Protein AF-A0A382N762-F1 (afdb_monomer)

Solvent-accessible surface area (backbone atoms only — not comparable to full-atom values): 10833 Å² total; per-residue (Å²): 136,62,71,65,61,54,52,54,53,51,51,55,50,52,53,52,48,53,55,47,54,54,49,52,52,51,52,50,51,52,51,51,55,47,52,54,52,52,53,48,24,61,66,22,45,77,46,38,62,52,52,59,56,46,34,74,81,47,52,48,26,39,28,68,44,55,30,60,45,76,78,50,32,55,51,28,54,40,51,49,50,46,56,36,74,76,42,97,79,58,71,45,53,44,24,14,64,54,98,44,70,65,46,70,66,57,54,55,46,50,49,75,81,34,59,62,39,70,66,46,51,30,36,49,59,32,33,64,76,43,87,75,35,70,82,43,47,46,78,74,58,68,48,104,56,45,76,68,54,44,66,76,43,57,83,79,45,72,86,78,75,66,79,50,71,68,58,47,48,54,49,48,56,51,36,44,75,73,72,46,50,97,87,57,89,79,84,88,130

Structure (mmCIF, N/CA/C/O backbone):
data_AF-A0A382N762-F1
#
_entry.id   AF-A0A382N762-F1
#
loop_
_atom_site.group_PDB
_atom_site.id
_atom_site.type_symbol
_atom_site.label_atom_id
_atom_site.label_alt_id
_atom_site.label_comp_id
_atom_site.label_asym_id
_atom_site.label_entity_id
_atom_site.label_seq_id
_atom_site.pdbx_PDB_ins_code
_atom_site.Cartn_x
_atom_site.Cartn_y
_atom_site.Cartn_z
_atom_site.occupancy
_atom_site.B_iso_or_equiv
_atom_site.auth_seq_id
_atom_site.auth_comp_id
_atom_site.auth_asym_id
_atom_site.auth_atom_id
_atom_site.pdbx_PDB_model_num
ATOM 1 N N . MET A 1 1 ? -51.938 -2.204 -40.401 1.00 53.34 1 MET A N 1
ATOM 2 C CA . MET A 1 1 ? -51.441 -1.926 -39.034 1.00 53.34 1 MET A CA 1
ATOM 3 C C . MET A 1 1 ? -50.011 -2.423 -38.942 1.00 53.34 1 MET A C 1
ATOM 5 O O . MET A 1 1 ? -49.771 -3.615 -39.082 1.00 53.34 1 MET A O 1
ATOM 9 N N . ASP A 1 2 ? -49.081 -1.480 -38.828 1.00 59.41 2 ASP A N 1
ATOM 10 C CA . ASP A 1 2 ? -47.679 -1.616 -39.227 1.00 59.41 2 ASP A CA 1
ATOM 11 C C . ASP A 1 2 ? -46.810 -2.468 -38.299 1.00 59.41 2 ASP A C 1
ATOM 13 O O . ASP A 1 2 ? -46.586 -2.135 -37.131 1.00 59.41 2 ASP A O 1
ATOM 17 N N . ALA A 1 3 ? -46.204 -3.513 -38.869 1.00 66.62 3 ALA A N 1
ATOM 18 C CA . ALA A 1 3 ? -45.195 -4.356 -38.224 1.00 66.62 3 ALA A CA 1
ATOM 19 C C . ALA A 1 3 ? -43.999 -3.550 -37.667 1.00 66.62 3 ALA A C 1
ATOM 21 O O . ALA A 1 3 ? -43.388 -3.939 -36.668 1.00 66.62 3 ALA A O 1
ATOM 22 N N . ASN A 1 4 ? -43.703 -2.385 -38.255 1.00 65.94 4 ASN A N 1
ATOM 23 C CA . ASN A 1 4 ? -42.658 -1.476 -37.782 1.00 65.94 4 ASN A CA 1
ATOM 24 C C . ASN A 1 4 ? -42.989 -0.824 -36.430 1.00 65.94 4 ASN A C 1
ATOM 26 O O . ASN A 1 4 ? -42.105 -0.701 -35.581 1.00 65.94 4 ASN A O 1
ATOM 30 N N . LEU A 1 5 ? -44.254 -0.476 -36.174 1.00 67.94 5 LEU A N 1
ATOM 31 C CA . LEU A 1 5 ? -44.663 0.141 -34.907 1.00 67.94 5 LEU A CA 1
ATOM 32 C C . LEU A 1 5 ? -44.569 -0.860 -33.740 1.00 67.94 5 LEU A C 1
ATOM 34 O O . LEU A 1 5 ? -44.174 -0.508 -32.625 1.00 67.94 5 LEU A O 1
ATOM 38 N N . PHE A 1 6 ? -44.882 -2.131 -34.011 1.00 70.62 6 PHE A N 1
ATOM 39 C CA . PHE A 1 6 ? -44.759 -3.216 -33.038 1.00 70.62 6 PHE A CA 1
ATOM 40 C C . PHE A 1 6 ? -43.290 -3.506 -32.692 1.00 70.62 6 PHE A C 1
ATOM 42 O O . PHE A 1 6 ? -42.943 -3.616 -31.515 1.00 70.62 6 PHE A O 1
ATOM 49 N N . LYS A 1 7 ? -42.403 -3.532 -33.696 1.00 64.69 7 LYS A N 1
ATOM 50 C CA . LYS A 1 7 ? -40.960 -3.763 -33.511 1.00 64.69 7 LYS A CA 1
ATOM 51 C C . LYS A 1 7 ? -40.296 -2.662 -32.670 1.00 64.69 7 LYS A C 1
ATOM 53 O O . LYS A 1 7 ? -39.517 -2.967 -31.770 1.00 64.69 7 LYS A O 1
ATOM 58 N N . ILE A 1 8 ? -40.671 -1.396 -32.879 1.00 67.44 8 ILE A N 1
ATOM 59 C CA . ILE A 1 8 ? -40.175 -0.248 -32.092 1.00 67.44 8 ILE A CA 1
ATOM 60 C C . ILE A 1 8 ? -40.654 -0.313 -30.628 1.00 67.44 8 ILE A C 1
ATOM 62 O O . ILE A 1 8 ? -39.887 -0.046 -29.695 1.00 67.44 8 ILE A O 1
ATOM 66 N N . ARG A 1 9 ? -41.904 -0.728 -30.383 1.00 66.12 9 ARG A N 1
ATOM 67 C CA . ARG A 1 9 ? -42.414 -0.931 -29.014 1.00 66.12 9 ARG A CA 1
ATOM 68 C C . ARG A 1 9 ? -41.725 -2.093 -28.300 1.00 66.12 9 ARG A C 1
ATOM 70 O O . ARG A 1 9 ? -41.431 -1.974 -27.112 1.00 66.12 9 ARG A O 1
ATOM 77 N N . LEU A 1 10 ? -41.421 -3.179 -29.008 1.00 68.19 10 LEU A N 1
ATOM 78 C CA . LEU A 1 10 ? -40.708 -4.320 -28.434 1.00 68.19 10 LEU A CA 1
ATOM 79 C C . LEU A 1 10 ? -39.279 -3.933 -28.024 1.00 68.19 10 LEU A C 1
ATOM 81 O O . LEU A 1 10 ? -38.876 -4.183 -26.889 1.00 68.19 10 LEU A O 1
ATOM 85 N N . LEU A 1 11 ? -38.564 -3.233 -28.912 1.00 65.25 11 LEU A N 1
ATOM 86 C CA . LEU A 1 11 ? -37.203 -2.753 -28.667 1.00 65.25 11 LEU A CA 1
ATOM 87 C C . LEU A 1 11 ? -37.146 -1.768 -27.494 1.00 65.25 11 LEU A C 1
ATOM 89 O O . LEU A 1 11 ? -36.301 -1.910 -26.615 1.00 65.25 11 LEU A O 1
ATOM 93 N N . SER A 1 12 ? -38.077 -0.814 -27.409 1.00 66.81 12 SER A N 1
ATOM 94 C CA . SER A 1 12 ? -38.096 0.143 -26.291 1.00 66.81 12 SER A CA 1
ATOM 95 C C . SER A 1 12 ? -38.414 -0.515 -24.941 1.00 66.81 12 SER A C 1
ATOM 97 O O . SER A 1 12 ? -37.871 -0.102 -23.913 1.00 66.81 12 SER A O 1
ATOM 99 N N . LYS A 1 13 ? -39.235 -1.575 -24.923 1.00 64.94 13 LYS A N 1
ATOM 100 C CA . LYS A 1 13 ? -39.516 -2.365 -23.715 1.00 64.94 13 LYS A CA 1
ATOM 101 C C . LYS A 1 13 ? -38.308 -3.215 -23.304 1.00 64.94 13 LYS A C 1
ATOM 103 O O . LYS A 1 13 ? -37.961 -3.223 -22.127 1.00 64.94 13 LYS A O 1
ATOM 108 N N . GLN A 1 14 ? -37.623 -3.848 -24.258 1.00 58.38 14 GLN A N 1
ATOM 109 C CA . GLN A 1 14 ? -36.386 -4.604 -24.014 1.00 58.38 14 GLN A CA 1
ATOM 110 C C . GLN A 1 14 ? -35.262 -3.714 -23.475 1.00 58.38 14 GLN A C 1
ATOM 112 O O . GLN A 1 14 ? -34.636 -4.063 -22.479 1.00 58.38 14 GLN A O 1
ATOM 117 N N . VAL A 1 15 ? -35.055 -2.534 -24.070 1.00 61.28 15 VAL A N 1
ATOM 118 C CA . VAL A 1 15 ? -34.057 -1.557 -23.607 1.00 61.28 15 VAL A CA 1
ATOM 119 C C . VAL A 1 15 ? -34.371 -1.081 -22.187 1.00 61.28 15 VAL A C 1
ATOM 121 O O . VAL A 1 15 ? -33.463 -0.986 -21.367 1.00 61.28 15 VAL A O 1
ATOM 124 N N . ARG A 1 16 ? -35.647 -0.847 -21.855 1.00 59.81 16 ARG A N 1
ATOM 125 C CA . ARG A 1 16 ? -36.066 -0.415 -20.510 1.00 59.81 16 ARG A CA 1
ATOM 126 C C . ARG A 1 16 ? -35.905 -1.510 -19.447 1.00 59.81 16 ARG A C 1
ATOM 128 O O . ARG A 1 16 ? -35.556 -1.209 -18.311 1.00 59.81 16 ARG A O 1
ATOM 135 N N . VAL A 1 17 ? -36.139 -2.773 -19.805 1.00 60.88 17 VAL A N 1
ATOM 136 C CA . VAL A 1 17 ? -35.887 -3.919 -18.914 1.00 60.88 17 VAL A CA 1
ATOM 137 C C . VAL A 1 17 ? -34.386 -4.109 -18.709 1.00 60.88 17 VAL A C 1
ATOM 139 O O . VAL A 1 17 ? -33.947 -4.239 -17.573 1.00 60.88 17 VAL A O 1
ATOM 142 N N . LEU A 1 18 ? -33.585 -4.025 -19.777 1.00 60.06 18 LEU A N 1
ATOM 143 C CA . LEU A 1 18 ? -32.125 -4.103 -19.698 1.00 60.06 18 LEU A CA 1
ATOM 144 C C . LEU A 1 18 ? -31.537 -2.993 -18.819 1.00 60.06 18 LEU A C 1
ATOM 146 O O . LEU A 1 18 ? -30.684 -3.283 -17.983 1.00 60.06 18 LEU A O 1
ATOM 150 N N . THR A 1 19 ? -31.989 -1.742 -18.946 1.00 61.94 19 THR A N 1
ATOM 151 C CA . THR A 1 19 ? -31.495 -0.648 -18.091 1.00 61.94 19 THR A CA 1
ATOM 152 C C . THR A 1 19 ? -31.911 -0.815 -16.629 1.00 61.94 19 THR A C 1
ATOM 154 O O . THR A 1 19 ? -31.108 -0.520 -15.741 1.00 61.94 19 THR A O 1
ATOM 157 N N . ASN A 1 20 ? -33.106 -1.350 -16.362 1.00 71.94 20 ASN A N 1
ATOM 158 C CA . ASN A 1 20 ? -33.574 -1.629 -15.003 1.00 71.94 20 ASN A CA 1
ATOM 159 C C . ASN A 1 20 ? -32.811 -2.801 -14.354 1.00 71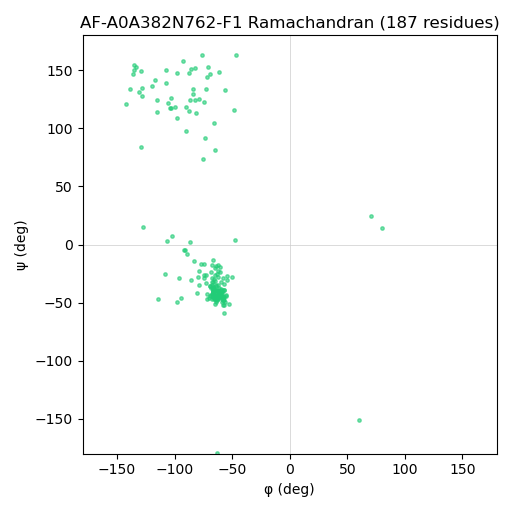.94 20 ASN A C 1
ATOM 161 O O . ASN A 1 20 ? -32.309 -2.667 -13.244 1.00 71.94 20 ASN A O 1
ATOM 165 N N . GLU A 1 21 ? -32.617 -3.907 -15.075 1.00 77.38 21 GLU A N 1
ATOM 166 C CA . GLU A 1 21 ? -31.821 -5.069 -14.647 1.00 77.38 21 GLU A CA 1
ATOM 167 C C . GLU A 1 21 ? -30.378 -4.673 -14.296 1.00 77.38 21 GLU A C 1
ATOM 169 O O . GLU A 1 21 ? -29.861 -5.003 -13.225 1.00 77.38 21 GLU A O 1
ATOM 174 N N . HIS A 1 22 ? -29.724 -3.896 -15.166 1.00 76.88 22 HIS A N 1
ATOM 175 C CA . HIS A 1 22 ? -28.368 -3.407 -14.909 1.00 76.88 22 HIS A CA 1
ATOM 176 C C . HIS A 1 22 ? -28.320 -2.446 -13.709 1.00 76.88 22 HIS A C 1
ATOM 178 O O . HIS A 1 22 ? -27.379 -2.506 -12.912 1.00 76.88 22 HIS A O 1
ATOM 184 N N . GLY A 1 23 ? -29.332 -1.588 -13.548 1.00 81.50 23 GLY A N 1
ATOM 185 C CA . GLY A 1 23 ? -29.466 -0.682 -12.407 1.00 81.50 23 GLY A CA 1
ATOM 186 C C . GLY A 1 23 ? -29.638 -1.424 -11.081 1.00 81.50 23 GLY A C 1
ATOM 187 O O . GLY A 1 23 ? -28.889 -1.172 -10.135 1.00 81.50 23 GLY A O 1
ATOM 188 N N . VAL A 1 24 ? -30.556 -2.392 -11.030 1.00 85.56 24 VAL A N 1
ATOM 189 C CA . VAL A 1 24 ? -30.815 -3.229 -9.850 1.00 85.56 24 VAL A CA 1
ATOM 190 C C . VAL A 1 24 ? -29.572 -4.035 -9.474 1.00 85.56 24 VAL A C 1
ATOM 192 O O . VAL A 1 24 ? -29.161 -4.006 -8.314 1.00 85.56 24 VAL A O 1
ATOM 195 N N . ARG A 1 25 ? -28.895 -4.673 -10.443 1.00 86.25 25 ARG A N 1
ATOM 196 C CA . ARG A 1 25 ? -27.634 -5.397 -10.191 1.00 86.25 25 ARG A CA 1
ATOM 197 C C . ARG A 1 25 ? -26.550 -4.480 -9.629 1.00 86.25 25 ARG A C 1
ATOM 199 O O . ARG A 1 25 ? -25.842 -4.868 -8.700 1.00 86.25 25 ARG A O 1
ATOM 206 N N . LYS A 1 26 ? -26.430 -3.252 -10.145 1.00 88.19 26 LYS A N 1
ATOM 207 C CA . LYS A 1 26 ? -25.470 -2.258 -9.642 1.00 88.19 26 LYS A CA 1
ATOM 208 C C . LYS A 1 26 ? -25.793 -1.832 -8.207 1.00 88.19 26 LYS A C 1
ATOM 210 O O . LYS A 1 26 ? -24.881 -1.761 -7.387 1.00 88.19 26 LYS A O 1
ATOM 215 N N . ILE A 1 27 ? -27.063 -1.581 -7.888 1.00 88.38 27 ILE A N 1
ATOM 216 C CA . ILE A 1 27 ? -27.503 -1.224 -6.528 1.00 88.38 27 ILE A CA 1
ATOM 217 C C . ILE A 1 27 ? -27.237 -2.381 -5.561 1.00 88.38 27 ILE A C 1
ATOM 219 O O . ILE A 1 27 ? -26.621 -2.172 -4.516 1.00 88.38 27 ILE A O 1
ATOM 223 N N . LEU A 1 28 ? -27.621 -3.604 -5.932 1.00 92.12 28 LEU A N 1
ATOM 224 C CA . LEU A 1 28 ? -27.381 -4.800 -5.130 1.00 92.12 28 LEU A CA 1
ATOM 225 C C . LEU A 1 28 ? -25.882 -5.002 -4.867 1.00 92.12 28 LEU A C 1
ATOM 227 O O . LEU A 1 28 ? -25.479 -5.208 -3.724 1.00 92.12 28 LEU A O 1
ATOM 231 N N . PHE A 1 29 ? -25.041 -4.860 -5.894 1.00 92.06 29 PHE A N 1
ATOM 232 C CA . PHE A 1 29 ? -23.587 -4.936 -5.751 1.00 92.06 29 PHE A CA 1
ATOM 233 C C . PHE A 1 29 ? -23.042 -3.889 -4.769 1.00 92.06 29 PHE A C 1
ATOM 235 O O . PHE A 1 29 ? -22.199 -4.204 -3.927 1.00 92.06 29 PHE A O 1
ATOM 242 N N . LEU A 1 30 ? -23.532 -2.646 -4.832 1.00 91.25 30 LEU A N 1
ATOM 243 C CA . LEU A 1 30 ? -23.131 -1.588 -3.901 1.00 91.25 30 LEU A CA 1
ATOM 244 C C . LEU A 1 30 ? -23.563 -1.888 -2.459 1.00 91.25 30 LEU A C 1
ATOM 246 O O . LEU A 1 30 ? -22.777 -1.649 -1.538 1.00 91.25 30 LEU A O 1
ATOM 250 N N . LEU A 1 31 ? -24.769 -2.430 -2.261 1.00 93.31 31 LEU A N 1
ATOM 251 C CA . LEU A 1 31 ? -25.282 -2.835 -0.949 1.00 93.31 31 LEU A CA 1
ATOM 252 C C . LEU A 1 31 ? -24.465 -3.986 -0.360 1.00 93.31 31 LEU A C 1
ATOM 254 O O . LEU A 1 31 ? -23.955 -3.857 0.752 1.00 93.31 31 LEU A O 1
ATOM 258 N N . ILE A 1 32 ? -24.249 -5.058 -1.125 1.00 93.88 32 ILE A N 1
ATOM 259 C CA . ILE A 1 32 ? -23.413 -6.194 -0.710 1.00 93.88 32 ILE A CA 1
ATOM 260 C C . ILE A 1 32 ? -22.002 -5.707 -0.372 1.00 93.88 32 ILE A C 1
ATOM 262 O O . ILE A 1 32 ? -21.481 -5.991 0.704 1.00 93.88 32 ILE A O 1
ATOM 266 N N . SER A 1 33 ? -21.398 -4.891 -1.242 1.00 90.38 33 SER A N 1
ATOM 267 C CA . SER A 1 33 ? -20.076 -4.306 -0.998 1.00 90.38 33 SER A CA 1
ATOM 268 C C . SER A 1 33 ? -20.044 -3.447 0.271 1.00 90.38 33 SER A C 1
ATOM 270 O O . SER A 1 33 ? -19.016 -3.360 0.943 1.00 90.38 33 SER A O 1
ATOM 272 N N . ARG A 1 34 ? -21.144 -2.780 0.631 1.00 92.94 34 ARG A N 1
ATOM 273 C CA . ARG A 1 34 ? -21.243 -2.024 1.883 1.00 92.94 34 ARG A CA 1
ATOM 274 C C . ARG A 1 34 ? -21.324 -2.952 3.094 1.00 92.94 34 ARG A C 1
ATOM 276 O O . ARG A 1 34 ? -20.557 -2.737 4.026 1.00 92.94 34 ARG A O 1
ATOM 283 N N . ILE A 1 35 ? -22.172 -3.979 3.052 1.00 95.12 35 ILE A N 1
ATOM 284 C CA . ILE A 1 35 ? -22.317 -4.966 4.133 1.00 95.12 35 ILE A CA 1
ATOM 285 C C . ILE A 1 35 ? -20.972 -5.642 4.407 1.00 95.12 35 ILE A C 1
ATOM 287 O O . ILE A 1 35 ? -20.478 -5.570 5.525 1.00 95.12 35 ILE A O 1
ATOM 291 N N . VAL A 1 36 ? -20.313 -6.171 3.370 1.00 93.94 36 VAL A N 1
ATOM 292 C CA . VAL A 1 36 ? -18.998 -6.824 3.494 1.00 93.94 36 VAL A CA 1
ATOM 293 C C . VAL A 1 36 ? -17.967 -5.899 4.145 1.00 93.94 36 VAL A C 1
ATOM 295 O O . VAL A 1 36 ? -17.224 -6.322 5.026 1.00 93.94 36 VAL A O 1
ATOM 298 N N . ARG A 1 37 ? -17.922 -4.617 3.754 1.00 93.12 37 ARG A N 1
ATOM 299 C CA . ARG A 1 37 ? -16.993 -3.648 4.357 1.00 93.12 37 ARG A CA 1
ATOM 300 C C . ARG A 1 37 ? -17.268 -3.426 5.841 1.00 93.12 37 ARG A C 1
ATOM 302 O O . ARG A 1 37 ? -16.315 -3.380 6.608 1.00 93.12 37 ARG A O 1
ATOM 309 N N . VAL A 1 38 ? -18.534 -3.294 6.234 1.00 94.56 38 VAL A N 1
ATOM 310 C CA . VAL A 1 38 ? -18.917 -3.131 7.646 1.00 94.56 38 VAL A CA 1
ATOM 311 C C . VAL A 1 38 ? -18.548 -4.382 8.438 1.00 94.56 38 VAL A C 1
ATOM 313 O O . VAL A 1 38 ? -17.898 -4.264 9.472 1.00 94.56 38 VAL A O 1
ATOM 316 N N . THR A 1 39 ? -18.860 -5.573 7.924 1.00 95.31 39 THR A N 1
ATOM 317 C CA . THR A 1 39 ? -18.484 -6.842 8.559 1.00 95.31 39 THR A CA 1
ATOM 318 C C . THR A 1 39 ? -16.973 -6.943 8.765 1.00 95.31 39 THR A C 1
ATOM 320 O O . THR A 1 39 ? -16.534 -7.269 9.862 1.00 95.31 39 THR A O 1
ATOM 323 N N . LEU A 1 40 ? -16.161 -6.596 7.761 1.00 95.81 40 LEU A N 1
ATOM 324 C CA . LEU A 1 40 ? -14.698 -6.624 7.882 1.00 95.81 40 LEU A CA 1
ATOM 325 C C . LEU A 1 40 ? -14.166 -5.631 8.927 1.00 95.81 40 LEU A C 1
ATOM 327 O O . LEU A 1 40 ? -13.211 -5.953 9.631 1.00 95.81 40 LEU A O 1
ATOM 331 N N . VAL A 1 41 ? -14.780 -4.451 9.067 1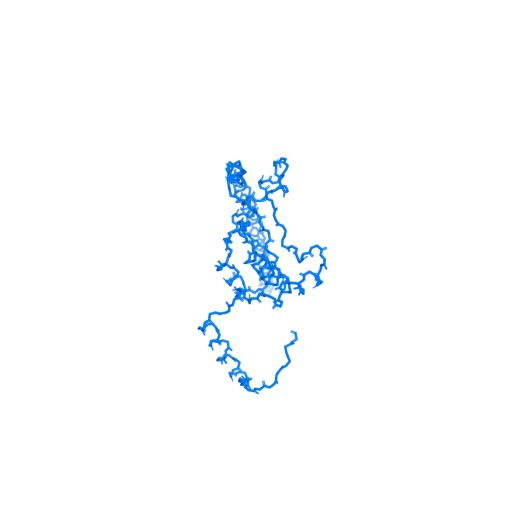.00 95.94 41 VAL A N 1
ATOM 332 C CA . VAL A 1 41 ? -14.430 -3.497 10.137 1.00 95.94 41 VAL A CA 1
ATOM 333 C C . VAL A 1 41 ? -14.798 -4.065 11.507 1.00 95.94 41 VAL A C 1
ATOM 335 O O . VAL A 1 41 ? -13.966 -4.033 12.408 1.00 95.94 41 VAL A O 1
ATOM 338 N N . MET A 1 42 ? -15.990 -4.652 11.653 1.00 96.00 42 MET A N 1
ATOM 339 C CA . MET A 1 42 ? -16.429 -5.264 12.913 1.00 96.00 42 MET A CA 1
ATOM 340 C C . MET A 1 42 ? -15.523 -6.423 13.339 1.00 96.00 42 MET A C 1
ATOM 342 O O . MET A 1 42 ? -15.140 -6.504 14.500 1.00 96.00 42 MET A O 1
ATOM 346 N N . VAL A 1 43 ? -15.110 -7.270 12.393 1.00 95.56 43 VAL A N 1
ATOM 347 C CA . VAL A 1 43 ? -14.130 -8.342 12.638 1.00 95.56 43 VAL A CA 1
ATOM 348 C C . VAL A 1 43 ? -12.750 -7.779 12.995 1.00 95.56 43 VAL A C 1
ATOM 350 O O . VAL A 1 43 ? -12.007 -8.400 13.749 1.00 95.56 43 VAL A O 1
ATOM 353 N N . SER A 1 44 ? -12.400 -6.591 12.496 1.00 95.56 44 SER A N 1
ATOM 354 C CA . SER A 1 44 ? -11.112 -5.954 12.792 1.00 95.56 44 SER A CA 1
ATOM 355 C C . SER A 1 44 ? -11.063 -5.280 14.167 1.00 95.56 44 SER A C 1
ATOM 357 O O . SER A 1 44 ? -9.974 -5.122 14.711 1.00 95.56 44 SER A O 1
ATOM 359 N N . LEU A 1 45 ? -12.204 -4.907 14.758 1.00 95.88 45 LEU A N 1
ATOM 360 C CA . LEU A 1 45 ? -12.270 -4.287 16.090 1.00 95.88 45 LEU A CA 1
ATOM 361 C C . LEU A 1 45 ? -11.540 -5.086 17.186 1.00 95.88 45 LEU A C 1
ATOM 363 O O . LEU A 1 45 ? -10.693 -4.490 17.851 1.00 95.88 45 LEU A O 1
ATOM 367 N N . PRO A 1 46 ? -11.779 -6.403 17.374 1.00 95.44 46 PRO A N 1
ATOM 368 C CA . PRO A 1 46 ? -11.047 -7.182 18.377 1.00 95.44 46 PRO A CA 1
ATOM 369 C C . PRO A 1 46 ? -9.555 -7.353 18.050 1.00 95.44 46 PRO A C 1
ATOM 371 O O . PRO A 1 46 ? -8.763 -7.647 18.940 1.00 95.44 46 PRO A O 1
ATOM 374 N N . ILE A 1 47 ? -9.145 -7.135 16.796 1.00 95.31 47 ILE A N 1
ATOM 375 C CA . ILE A 1 47 ? -7.741 -7.223 16.371 1.00 95.31 47 ILE A CA 1
ATOM 376 C C . ILE A 1 47 ? -6.968 -5.949 16.754 1.00 95.31 47 ILE A C 1
ATOM 378 O O . ILE A 1 47 ? -5.764 -6.014 17.000 1.00 95.31 47 ILE A O 1
ATOM 382 N N . VAL A 1 48 ? -7.630 -4.789 16.861 1.00 95.69 48 VAL A N 1
ATOM 383 C CA . VAL A 1 48 ? -6.963 -3.517 17.195 1.00 95.69 48 VAL A CA 1
ATOM 384 C C . VAL A 1 48 ? -6.241 -3.570 18.551 1.00 95.69 48 VAL A C 1
ATOM 386 O O . VAL A 1 48 ? -5.063 -3.213 18.584 1.00 95.69 48 VAL A O 1
ATOM 389 N N . PRO A 1 49 ? -6.845 -4.032 19.667 1.00 94.69 49 PRO A N 1
ATOM 390 C CA . PRO A 1 49 ? -6.122 -4.171 20.932 1.00 94.69 49 PRO A CA 1
ATOM 391 C C . PRO A 1 49 ? -4.887 -5.070 20.825 1.00 94.69 49 PRO A C 1
ATOM 393 O O . PRO A 1 49 ? -3.845 -4.729 21.382 1.00 94.69 49 PRO A O 1
ATOM 396 N N . LEU A 1 50 ? -4.970 -6.167 20.062 1.00 93.56 50 LEU A N 1
ATOM 397 C CA . LEU A 1 50 ? -3.831 -7.059 19.827 1.00 93.56 50 LEU A CA 1
ATOM 398 C C . LEU A 1 50 ? -2.698 -6.322 19.112 1.00 93.56 50 LEU A C 1
ATOM 400 O O . LEU A 1 50 ? -1.568 -6.351 19.587 1.00 93.56 50 LEU A O 1
ATOM 404 N N . LEU A 1 51 ? -3.008 -5.575 18.045 1.00 93.12 51 LEU A N 1
ATOM 405 C CA . LEU A 1 51 ? -2.037 -4.720 17.354 1.00 93.12 51 LEU A CA 1
ATOM 406 C C . LEU A 1 51 ? -1.374 -3.725 18.321 1.00 93.12 51 LEU A C 1
ATOM 408 O O . LEU A 1 51 ? -0.157 -3.549 18.292 1.00 93.12 51 LEU A O 1
ATOM 412 N N . ARG A 1 52 ? -2.160 -3.088 19.200 1.00 93.94 52 ARG A N 1
ATOM 413 C CA . ARG A 1 52 ? -1.652 -2.099 20.165 1.00 93.94 52 ARG A CA 1
ATOM 414 C C . ARG A 1 52 ? -0.733 -2.719 21.217 1.00 93.94 52 ARG A C 1
ATOM 416 O O . ARG A 1 52 ? 0.259 -2.090 21.582 1.00 93.94 52 ARG A O 1
ATOM 423 N N . ILE A 1 53 ? -1.043 -3.931 21.678 1.00 93.50 53 ILE A N 1
ATOM 424 C CA . ILE A 1 53 ? -0.196 -4.704 22.596 1.00 93.50 53 ILE A CA 1
ATOM 425 C C . ILE A 1 53 ? 1.090 -5.133 21.883 1.00 93.50 53 ILE A C 1
ATOM 427 O O . ILE A 1 53 ? 2.177 -4.905 22.411 1.00 93.50 53 ILE A O 1
ATOM 431 N N . SER A 1 54 ? 0.994 -5.674 20.664 1.00 89.94 54 SER A N 1
ATOM 432 C CA . SER A 1 54 ? 2.160 -6.057 19.858 1.00 89.94 54 SER A CA 1
ATOM 433 C C . SER A 1 54 ? 3.100 -4.877 19.614 1.00 89.94 54 SER A C 1
ATOM 435 O O . SER A 1 54 ? 4.311 -5.039 19.746 1.00 89.94 54 SER A O 1
ATOM 437 N N . ASN A 1 55 ? 2.551 -3.679 19.371 1.00 89.94 55 ASN A N 1
ATOM 438 C CA . ASN A 1 55 ? 3.328 -2.455 19.165 1.00 89.94 55 ASN A CA 1
ATOM 439 C C . ASN A 1 55 ? 4.209 -2.061 20.369 1.00 89.94 55 ASN A C 1
ATOM 441 O O . ASN A 1 55 ? 5.154 -1.293 20.210 1.00 89.94 55 ASN A O 1
ATOM 445 N N . ARG A 1 56 ? 3.916 -2.569 21.577 1.00 88.19 56 ARG A N 1
ATOM 446 C CA . ARG A 1 56 ? 4.745 -2.346 22.773 1.00 88.19 56 ARG A CA 1
ATOM 447 C C . ARG A 1 56 ? 6.035 -3.171 22.758 1.00 88.19 56 ARG A C 1
ATOM 449 O O . ARG A 1 56 ? 6.999 -2.770 23.400 1.00 88.19 56 ARG A O 1
ATOM 456 N N . ILE A 1 57 ? 6.039 -4.308 22.063 1.00 89.31 57 ILE A N 1
ATOM 457 C CA . ILE A 1 57 ? 7.177 -5.237 21.991 1.00 89.31 57 ILE A CA 1
ATOM 458 C C . ILE A 1 57 ? 7.974 -4.976 20.709 1.00 89.31 57 ILE A C 1
ATOM 460 O O . ILE A 1 57 ? 9.185 -4.788 20.758 1.00 89.31 57 ILE A O 1
ATOM 464 N N . TYR A 1 58 ? 7.279 -4.906 19.572 1.00 87.31 58 TYR A N 1
ATOM 465 C CA . TYR A 1 58 ? 7.857 -4.601 18.267 1.00 87.31 58 TYR A CA 1
ATOM 466 C C . TYR A 1 58 ? 7.065 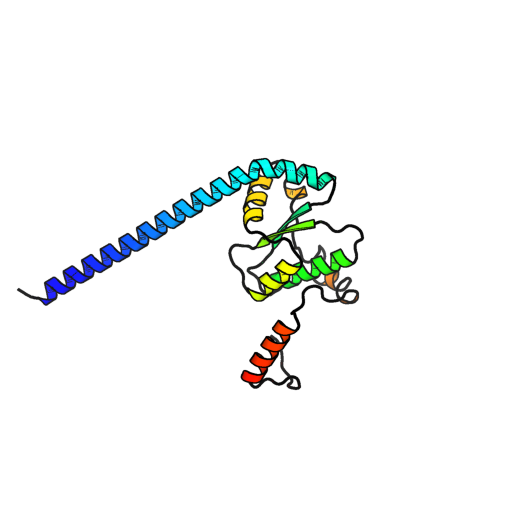-3.464 17.635 1.00 87.31 58 TYR A C 1
ATOM 468 O O . TYR A 1 58 ? 5.847 -3.586 17.553 1.00 87.31 58 TYR A O 1
ATOM 476 N N . PRO A 1 59 ? 7.698 -2.375 17.170 1.00 90.00 59 PRO A N 1
ATOM 477 C CA . PRO A 1 59 ? 6.965 -1.257 16.593 1.00 90.00 59 PRO A CA 1
ATOM 478 C C . PRO A 1 59 ? 6.282 -1.700 15.291 1.00 90.00 59 PRO A C 1
ATOM 480 O O . PRO A 1 59 ? 6.944 -1.846 14.265 1.00 90.00 59 PRO A O 1
ATOM 483 N N . VAL A 1 60 ? 4.965 -1.910 15.330 1.00 92.94 60 VAL A N 1
ATOM 484 C CA . VAL A 1 60 ? 4.134 -2.314 14.189 1.00 92.94 60 VAL A CA 1
ATOM 485 C C . VAL A 1 60 ? 3.157 -1.192 13.877 1.00 92.94 60 VAL A C 1
ATOM 487 O O . VAL A 1 60 ? 2.373 -0.783 14.735 1.00 92.94 60 VAL A O 1
ATOM 490 N N . LYS A 1 61 ? 3.165 -0.712 12.632 1.00 94.25 61 LYS A N 1
ATOM 491 C CA . LYS A 1 61 ? 2.270 0.361 12.189 1.00 94.25 61 LYS A CA 1
ATOM 492 C C . LYS A 1 61 ? 1.520 0.006 10.916 1.00 94.25 61 LYS A C 1
ATOM 494 O O . LYS A 1 61 ? 2.023 -0.707 10.052 1.00 94.25 61 LYS A O 1
ATOM 499 N N . LEU A 1 62 ? 0.313 0.542 10.796 1.00 95.69 62 LEU A N 1
ATOM 500 C CA . LEU A 1 62 ? -0.507 0.462 9.594 1.00 95.69 62 LEU A CA 1
ATOM 501 C C . LEU A 1 62 ? -0.100 1.567 8.627 1.00 95.69 62 LEU A C 1
ATOM 503 O O . LEU A 1 62 ? 0.024 2.720 9.031 1.00 95.69 62 LEU A O 1
ATOM 507 N N . VAL A 1 63 ? 0.070 1.231 7.351 1.00 94.69 63 VAL A N 1
ATOM 508 C CA . VAL A 1 63 ? 0.471 2.201 6.328 1.00 94.69 63 VAL A CA 1
ATOM 509 C C . VAL A 1 63 ? -0.430 2.120 5.102 1.00 94.69 63 VAL A C 1
ATOM 511 O O . VAL A 1 63 ? -0.679 1.045 4.551 1.00 94.69 63 VAL A O 1
ATOM 514 N N . ASN A 1 64 ? -0.915 3.278 4.657 1.00 94.25 64 ASN A N 1
ATOM 515 C CA . ASN A 1 64 ? -1.576 3.408 3.365 1.00 94.25 64 ASN A CA 1
ATOM 516 C C . ASN A 1 64 ? -0.521 3.683 2.291 1.00 94.25 64 ASN A C 1
ATOM 518 O O . ASN A 1 64 ? 0.110 4.738 2.296 1.00 94.25 64 ASN A O 1
ATOM 522 N N . ILE A 1 65 ? -0.341 2.752 1.358 1.00 93.56 65 ILE A N 1
ATOM 523 C CA . ILE A 1 65 ? 0.624 2.907 0.272 1.00 93.56 65 ILE A CA 1
ATOM 524 C C . ILE A 1 65 ? -0.069 3.583 -0.917 1.00 93.56 65 ILE A C 1
ATOM 526 O O . ILE A 1 65 ? -1.021 3.033 -1.497 1.00 93.56 65 ILE A O 1
ATOM 530 N N . ARG A 1 66 ? 0.432 4.770 -1.293 1.00 90.31 66 ARG A N 1
ATOM 531 C CA . ARG A 1 66 ? -0.075 5.625 -2.380 1.00 90.31 66 ARG A CA 1
ATOM 532 C C . ARG A 1 66 ? 0.079 4.958 -3.745 1.00 90.31 66 ARG A C 1
ATOM 534 O O . ARG A 1 66 ? 0.982 5.234 -4.510 1.00 90.31 66 ARG A O 1
ATOM 541 N N . SER A 1 67 ? -0.851 4.075 -4.065 1.00 91.75 67 SER A N 1
ATOM 542 C CA . SER A 1 67 ? -0.792 3.191 -5.239 1.00 91.75 67 SER A CA 1
ATOM 543 C C . SER A 1 67 ? -1.410 3.791 -6.499 1.00 91.75 67 SER A C 1
ATOM 545 O O . SER A 1 67 ? -1.292 3.206 -7.569 1.00 91.75 67 SER A O 1
ATOM 547 N N . LYS A 1 68 ? -2.071 4.950 -6.394 1.00 90.94 68 LYS A N 1
ATOM 548 C CA . LYS A 1 68 ? -2.714 5.637 -7.524 1.00 90.94 68 LYS A CA 1
ATOM 549 C C . LYS A 1 68 ? -1.740 6.533 -8.298 1.00 90.94 68 LYS A C 1
ATOM 551 O O . LYS A 1 68 ? -1.918 6.723 -9.496 1.00 90.94 68 LYS A O 1
ATOM 556 N N . GLU A 1 69 ? -0.742 7.090 -7.623 1.00 86.19 69 GLU A N 1
ATOM 557 C CA . GLU A 1 69 ? 0.167 8.102 -8.165 1.00 86.19 69 GLU A CA 1
ATOM 558 C C . GLU A 1 69 ? 1.479 7.451 -8.583 1.00 86.19 69 GLU A C 1
ATOM 560 O O . GLU A 1 69 ? 2.179 6.883 -7.753 1.00 86.19 69 GLU A O 1
ATOM 565 N N . ILE A 1 70 ? 1.818 7.533 -9.870 1.00 80.31 70 ILE A N 1
ATOM 566 C CA . ILE A 1 70 ? 3.028 6.914 -10.422 1.00 80.31 70 ILE A CA 1
ATOM 567 C C . ILE A 1 70 ? 4.294 7.397 -9.695 1.00 80.31 70 ILE A C 1
ATOM 569 O O . ILE A 1 70 ? 5.082 6.573 -9.238 1.00 80.31 70 ILE A O 1
ATOM 573 N N . GLY A 1 71 ? 4.441 8.716 -9.537 1.00 73.38 71 GLY A N 1
ATOM 574 C CA . GLY A 1 71 ? 5.635 9.324 -8.947 1.00 73.38 71 GLY A CA 1
ATOM 575 C C . GLY A 1 71 ? 5.829 9.025 -7.460 1.00 73.38 71 GLY A C 1
ATOM 576 O O . GLY A 1 71 ? 6.963 8.944 -7.017 1.00 73.38 71 GLY A O 1
ATOM 577 N N . HIS A 1 72 ? 4.750 8.803 -6.703 1.00 83.25 72 HIS A N 1
ATOM 578 C CA . HIS A 1 72 ? 4.827 8.548 -5.260 1.00 83.25 72 HIS A CA 1
ATOM 579 C C . HIS A 1 72 ? 4.816 7.065 -4.903 1.00 83.25 72 HIS A C 1
ATOM 581 O O . HIS A 1 72 ? 5.410 6.672 -3.903 1.00 83.25 72 HIS A O 1
ATOM 587 N N . PHE A 1 73 ? 4.182 6.217 -5.720 1.00 89.06 73 PHE A N 1
ATOM 588 C CA . PHE A 1 73 ? 3.958 4.825 -5.347 1.00 89.06 73 PHE A CA 1
ATOM 589 C C . PHE A 1 73 ? 5.260 4.088 -5.031 1.00 89.06 73 PHE A C 1
ATOM 591 O O . PHE A 1 73 ? 5.430 3.593 -3.919 1.00 89.06 73 PHE A O 1
ATOM 598 N N . VAL A 1 74 ? 6.179 4.023 -5.994 1.00 89.38 74 VAL A N 1
ATOM 599 C CA . VAL A 1 74 ? 7.459 3.340 -5.780 1.00 89.38 74 VAL A CA 1
ATOM 600 C C . VAL A 1 74 ? 8.421 4.236 -5.018 1.00 89.38 74 VAL A C 1
ATOM 602 O O . VAL A 1 74 ? 9.059 3.746 -4.093 1.00 89.38 74 VAL A O 1
ATOM 605 N N . ALA A 1 75 ? 8.489 5.531 -5.343 1.00 87.69 75 ALA A N 1
ATOM 606 C CA . ALA A 1 75 ? 9.463 6.444 -4.749 1.00 87.69 75 ALA A CA 1
ATOM 607 C C . ALA A 1 75 ? 9.353 6.513 -3.221 1.00 87.69 75 ALA A C 1
ATOM 609 O O . ALA A 1 75 ? 10.359 6.312 -2.544 1.00 87.69 75 ALA A O 1
ATOM 610 N N . ASP A 1 76 ? 8.147 6.683 -2.665 1.00 88.12 76 ASP A N 1
ATOM 611 C CA . ASP A 1 76 ? 7.991 6.774 -1.210 1.00 88.12 76 ASP A CA 1
ATOM 612 C C . ASP A 1 76 ? 8.338 5.443 -0.527 1.00 88.12 76 ASP A C 1
ATOM 614 O O . ASP A 1 76 ? 8.972 5.410 0.530 1.00 88.12 76 ASP A O 1
ATOM 618 N N . THR A 1 77 ? 7.915 4.320 -1.126 1.00 90.62 77 THR A N 1
ATOM 619 C CA . THR A 1 77 ? 8.199 2.984 -0.578 1.00 90.62 77 THR A CA 1
ATOM 620 C C . THR A 1 77 ? 9.688 2.661 -0.627 1.00 90.62 77 THR A C 1
ATOM 622 O O . THR A 1 77 ? 10.232 2.126 0.335 1.00 90.62 77 THR A O 1
ATOM 625 N N . GLU A 1 78 ? 10.361 3.037 -1.711 1.00 90.81 78 GLU A N 1
ATOM 626 C CA . GLU A 1 78 ? 11.795 2.869 -1.908 1.00 90.81 78 GLU A CA 1
ATOM 627 C C . GLU A 1 78 ? 12.588 3.745 -0.937 1.00 90.81 78 GLU A C 1
ATOM 629 O O . GLU A 1 78 ? 13.519 3.274 -0.280 1.00 90.81 78 GLU A O 1
ATOM 634 N N . TYR A 1 79 ? 12.186 5.009 -0.791 1.00 87.69 79 TYR A N 1
ATOM 635 C CA . TYR A 1 79 ? 12.787 5.934 0.160 1.00 87.69 79 TYR A CA 1
ATOM 636 C C . TYR A 1 79 ? 12.674 5.409 1.592 1.00 87.69 79 TYR A C 1
ATOM 638 O O . TYR A 1 79 ? 13.663 5.400 2.331 1.00 87.69 79 TYR A O 1
ATOM 646 N N . TYR A 1 80 ? 11.494 4.912 1.974 1.00 88.88 80 TYR A N 1
ATOM 647 C CA . TYR A 1 80 ? 11.299 4.273 3.267 1.00 88.88 80 TYR A CA 1
ATOM 648 C C . TYR A 1 80 ? 12.255 3.093 3.458 1.00 88.88 80 TYR A C 1
ATOM 650 O O . TYR A 1 80 ? 12.980 3.081 4.451 1.00 88.88 80 TYR A O 1
ATOM 658 N N . LEU A 1 81 ? 12.306 2.156 2.502 1.00 90.75 81 LEU A N 1
ATOM 659 C CA . LEU A 1 81 ? 13.147 0.959 2.595 1.00 90.75 81 LEU A CA 1
ATOM 660 C C . LEU A 1 81 ? 14.626 1.314 2.766 1.00 90.75 81 LEU A C 1
ATOM 662 O O . LEU A 1 81 ? 15.274 0.792 3.675 1.00 90.75 81 LEU A O 1
ATOM 666 N N . ARG A 1 82 ? 15.133 2.259 1.967 1.00 89.38 82 ARG A N 1
ATOM 667 C CA . ARG A 1 82 ? 16.505 2.780 2.078 1.00 89.38 82 ARG A CA 1
ATOM 668 C C . ARG A 1 82 ? 16.765 3.474 3.412 1.00 89.38 82 ARG A C 1
ATOM 670 O O . ARG A 1 82 ? 17.821 3.311 4.013 1.00 89.38 82 ARG A O 1
ATOM 677 N N . ARG A 1 83 ? 15.803 4.243 3.922 1.00 86.19 83 ARG A N 1
ATOM 678 C CA . ARG A 1 83 ? 15.929 4.872 5.242 1.00 86.19 83 ARG A CA 1
ATOM 679 C C . ARG A 1 83 ? 15.975 3.824 6.352 1.00 86.19 83 ARG A C 1
ATOM 681 O O . ARG A 1 83 ? 16.711 4.000 7.320 1.00 86.19 83 ARG A O 1
ATOM 688 N N . THR A 1 84 ? 15.190 2.755 6.246 1.00 86.44 84 THR A N 1
ATOM 689 C CA . THR A 1 84 ? 15.195 1.661 7.224 1.00 86.44 84 THR A CA 1
ATOM 690 C C . THR A 1 84 ? 16.409 0.755 7.121 1.00 86.44 84 THR A C 1
ATOM 692 O O . THR A 1 84 ? 16.829 0.259 8.159 1.00 86.44 84 THR A O 1
ATOM 695 N N . SER A 1 85 ? 17.029 0.591 5.947 1.00 87.12 85 SER A N 1
ATOM 696 C CA . SER A 1 85 ? 18.263 -0.200 5.820 1.00 87.12 85 SER A CA 1
ATOM 697 C C . SER A 1 85 ? 19.442 0.405 6.591 1.00 87.12 85 SER A C 1
ATOM 699 O O . SER A 1 85 ? 20.407 -0.290 6.876 1.00 87.12 85 SER A O 1
ATOM 701 N N . LEU A 1 86 ? 19.359 1.691 6.948 1.00 84.69 86 LEU A N 1
ATOM 702 C CA . LEU A 1 86 ? 20.343 2.393 7.777 1.00 84.69 86 LEU A CA 1
ATOM 703 C C . LEU A 1 86 ? 20.024 2.346 9.286 1.00 84.69 86 LEU A C 1
ATOM 705 O O . LEU A 1 86 ? 20.795 2.867 10.089 1.00 84.69 86 LEU A O 1
ATOM 709 N N . LYS A 1 87 ? 18.883 1.776 9.699 1.00 81.88 87 LYS A N 1
ATOM 710 C CA . LYS A 1 87 ? 18.442 1.737 11.103 1.00 81.88 87 LYS A CA 1
ATOM 711 C C . LYS A 1 87 ? 18.582 0.333 11.686 1.00 81.88 87 LYS A C 1
ATOM 713 O O . LYS A 1 87 ? 18.170 -0.634 11.063 1.00 81.88 87 LYS A O 1
ATOM 718 N N . ALA A 1 88 ? 19.042 0.244 12.935 1.00 74.19 88 ALA A N 1
ATOM 719 C CA . ALA A 1 88 ? 19.164 -1.032 13.647 1.00 74.19 88 ALA A CA 1
ATOM 720 C C . ALA A 1 88 ? 17.807 -1.698 13.955 1.00 74.19 88 ALA A C 1
ATOM 722 O O . ALA A 1 88 ? 17.693 -2.914 13.883 1.00 74.19 88 ALA A O 1
ATOM 723 N N . ASN A 1 89 ? 16.772 -0.906 14.269 1.00 75.69 89 ASN A N 1
ATOM 724 C CA . ASN A 1 89 ? 15.439 -1.401 14.634 1.00 75.69 89 ASN A CA 1
ATOM 725 C C . ASN A 1 89 ? 14.356 -0.693 13.800 1.00 75.69 89 ASN A C 1
ATOM 727 O O . ASN A 1 89 ? 13.815 0.334 14.232 1.00 75.69 89 ASN A O 1
ATOM 731 N N . PRO A 1 90 ? 14.071 -1.164 12.574 1.00 82.81 90 PRO A N 1
ATOM 732 C CA . PRO A 1 90 ? 13.047 -0.568 11.728 1.00 82.81 90 PRO A CA 1
ATOM 733 C C . PRO A 1 90 ? 11.633 -0.858 12.254 1.00 82.81 90 PRO A C 1
ATOM 735 O O . PRO A 1 90 ? 11.378 -1.861 12.915 1.00 82.81 90 PRO A O 1
ATOM 738 N N . VAL A 1 91 ? 10.695 0.037 11.938 1.00 87.75 91 VAL A N 1
ATOM 739 C CA . VAL A 1 91 ? 9.265 -0.177 12.208 1.00 87.75 91 VAL A CA 1
ATOM 740 C C . VAL A 1 91 ? 8.741 -1.227 11.232 1.00 87.75 91 VAL A C 1
ATOM 742 O O . VAL A 1 91 ? 8.985 -1.124 10.037 1.00 87.75 91 VAL A O 1
ATOM 745 N N . PHE A 1 92 ? 7.986 -2.210 11.703 1.00 90.06 92 PHE A N 1
ATOM 746 C CA . PHE A 1 92 ? 7.330 -3.167 10.823 1.00 90.06 92 PHE A CA 1
ATOM 747 C C . PHE A 1 92 ? 6.023 -2.579 10.279 1.00 90.06 92 PHE A C 1
ATOM 749 O O . PHE A 1 92 ? 5.151 -2.158 11.043 1.00 90.06 92 PHE A O 1
ATOM 756 N N . LEU A 1 93 ? 5.878 -2.529 8.954 1.00 93.25 93 LEU A N 1
ATOM 757 C CA . LEU A 1 93 ? 4.733 -1.891 8.309 1.00 93.25 93 LEU A CA 1
ATOM 758 C C . LEU A 1 93 ? 3.740 -2.907 7.736 1.00 93.25 93 LEU A C 1
ATOM 760 O O . LEU A 1 93 ? 4.064 -3.699 6.852 1.00 93.25 93 LEU A O 1
ATOM 764 N N . LEU A 1 94 ? 2.496 -2.815 8.207 1.00 95.50 94 LEU A N 1
ATOM 765 C CA . LEU A 1 94 ? 1.331 -3.517 7.675 1.00 95.50 94 LEU A CA 1
ATOM 766 C C . LEU A 1 94 ? 0.673 -2.646 6.603 1.00 95.50 94 LEU A C 1
ATOM 768 O O . LEU A 1 94 ? -0.081 -1.714 6.900 1.00 95.50 94 LEU A O 1
ATOM 772 N N . GLY A 1 95 ? 0.998 -2.930 5.345 1.00 96.06 95 GLY A N 1
AT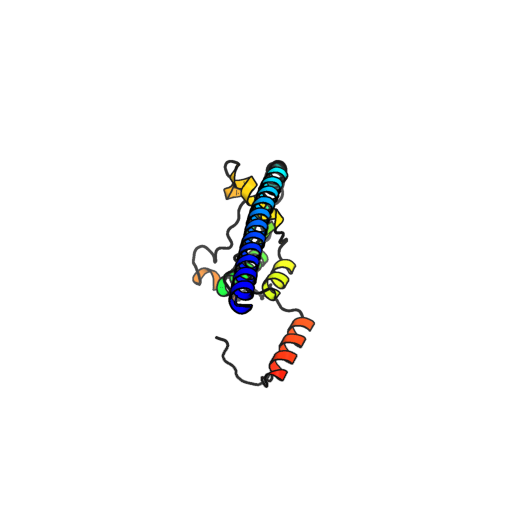OM 773 C CA . GLY A 1 95 ? 0.607 -2.106 4.211 1.00 96.06 95 GLY A CA 1
ATOM 774 C C . GLY A 1 95 ? -0.750 -2.460 3.623 1.00 96.06 95 GLY A C 1
ATOM 775 O O . GLY A 1 95 ? -1.144 -3.621 3.538 1.00 96.06 95 GLY A O 1
ATOM 776 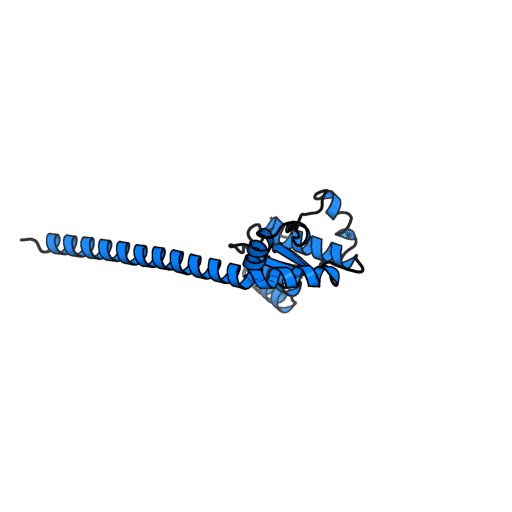N N . TYR A 1 96 ? -1.457 -1.466 3.110 1.00 96.69 96 TYR A N 1
ATOM 777 C CA . TYR A 1 96 ? -2.569 -1.693 2.195 1.00 96.69 96 TYR A CA 1
ATOM 778 C C . TYR A 1 96 ? -2.509 -0.708 1.036 1.00 96.69 96 TYR A C 1
ATOM 780 O O . TYR A 1 96 ? -2.071 0.431 1.180 1.00 96.69 96 TYR A O 1
ATOM 788 N N . PHE A 1 97 ? -2.955 -1.162 -0.133 1.00 95.50 97 PHE A N 1
ATOM 789 C CA . PHE A 1 97 ? -3.121 -0.294 -1.290 1.00 95.50 97 PHE A CA 1
ATOM 790 C C . PHE A 1 97 ? -4.452 0.455 -1.218 1.00 95.50 97 PHE A C 1
ATOM 792 O O . PHE A 1 97 ? -5.449 -0.028 -0.664 1.00 95.50 97 PHE A O 1
ATOM 799 N N . GLY A 1 98 ? -4.470 1.634 -1.834 1.00 87.31 98 GLY A N 1
ATOM 800 C CA . GLY A 1 98 ? -5.692 2.358 -2.126 1.00 87.31 98 GLY A CA 1
ATOM 801 C C . GLY A 1 98 ? -6.592 1.577 -3.086 1.00 87.31 98 GLY A C 1
ATOM 802 O O . GLY A 1 98 ? -6.300 0.468 -3.530 1.00 87.31 98 GLY A O 1
ATOM 803 N N . LYS A 1 99 ? -7.739 2.167 -3.432 1.00 86.56 99 LYS A N 1
ATOM 804 C CA . LYS A 1 99 ? -8.706 1.526 -4.339 1.00 86.56 99 LYS A CA 1
ATOM 805 C C . LYS A 1 99 ? -8.135 1.272 -5.743 1.00 86.56 99 LYS A C 1
AT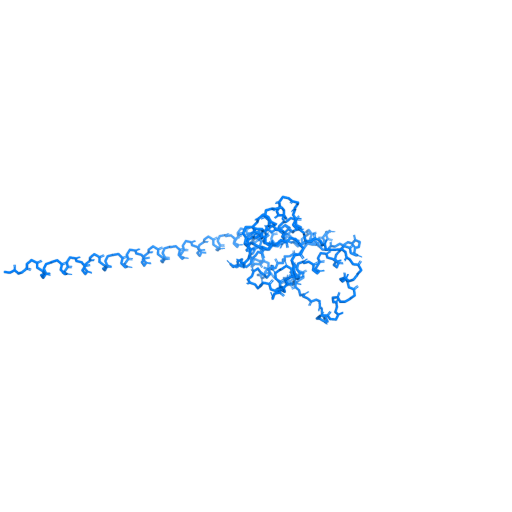OM 807 O O . LYS A 1 99 ? -8.591 0.354 -6.417 1.00 86.56 99 LYS A O 1
ATOM 812 N N . PHE A 1 100 ? -7.179 2.090 -6.173 1.00 90.62 100 PHE A N 1
ATOM 813 C CA . PHE A 1 100 ? -6.603 2.056 -7.511 1.00 90.62 100 PHE A CA 1
ATOM 814 C C . PHE A 1 100 ? -5.108 1.774 -7.432 1.00 90.62 100 PHE A C 1
ATOM 816 O O . PHE A 1 100 ? -4.416 2.359 -6.603 1.00 90.62 100 PHE A O 1
ATOM 823 N N . ILE A 1 101 ? -4.642 0.897 -8.318 1.00 93.94 101 ILE A N 1
ATOM 824 C CA . ILE A 1 101 ? -3.234 0.555 -8.501 1.00 93.94 101 ILE A CA 1
ATOM 825 C C . ILE A 1 101 ? -2.851 1.026 -9.903 1.00 93.94 101 ILE A C 1
ATOM 827 O O . ILE A 1 101 ? -3.390 0.508 -10.880 1.00 93.94 101 ILE A O 1
ATOM 831 N N . SER A 1 102 ? -1.959 2.011 -9.990 1.00 93.06 102 SER A N 1
ATOM 832 C CA . SER A 1 102 ? -1.492 2.611 -11.244 1.00 93.06 102 SER A CA 1
ATOM 833 C C . SER A 1 102 ? -0.683 1.628 -12.082 1.00 93.06 102 SER A C 1
ATOM 835 O O . SER A 1 102 ? -0.819 1.597 -13.300 1.00 93.06 102 SER A O 1
ATOM 837 N N . ASN A 1 103 ? 0.115 0.783 -11.426 1.00 93.56 103 ASN A N 1
ATOM 838 C CA . ASN A 1 103 ? 0.950 -0.214 -12.076 1.00 93.56 103 ASN A CA 1
ATOM 839 C C . ASN A 1 103 ? 0.978 -1.518 -11.262 1.00 93.56 103 ASN A C 1
ATOM 841 O O . ASN A 1 103 ? 1.379 -1.548 -10.094 1.00 93.56 103 ASN A O 1
ATOM 845 N N . LYS A 1 104 ? 0.542 -2.618 -11.887 1.00 94.19 104 LYS A N 1
ATOM 846 C CA . LYS A 1 104 ? 0.496 -3.941 -11.246 1.00 94.19 104 LYS A CA 1
ATOM 847 C C . LYS A 1 104 ? 1.890 -4.504 -10.960 1.00 94.19 104 LYS A C 1
ATOM 849 O O . LYS A 1 104 ? 2.051 -5.190 -9.953 1.00 94.19 104 LYS A O 1
ATOM 854 N N . GLN A 1 105 ? 2.877 -4.200 -11.802 1.00 94.25 105 GLN A N 1
ATOM 855 C CA . GLN A 1 105 ? 4.255 -4.640 -11.609 1.00 94.25 105 GLN A CA 1
ATOM 856 C C . GLN A 1 105 ? 4.877 -3.954 -10.392 1.00 94.25 105 GLN A C 1
ATOM 858 O O . GLN A 1 105 ? 5.440 -4.628 -9.535 1.00 94.25 105 GLN A O 1
ATOM 863 N N . TRP A 1 106 ? 4.661 -2.650 -10.212 1.00 94.19 106 TRP A N 1
ATOM 864 C CA . TRP A 1 106 ? 5.085 -1.968 -8.983 1.00 94.19 106 TRP A CA 1
ATOM 865 C C . TRP A 1 106 ? 4.406 -2.524 -7.738 1.00 94.19 106 TRP A C 1
ATOM 867 O O . TRP A 1 106 ? 5.071 -2.778 -6.739 1.00 94.19 106 TRP A O 1
ATOM 877 N N . ALA A 1 107 ? 3.104 -2.812 -7.800 1.00 95.69 107 ALA A N 1
ATOM 878 C CA . ALA A 1 107 ? 2.413 -3.465 -6.692 1.00 95.69 107 ALA A CA 1
ATOM 879 C C . ALA A 1 107 ? 3.008 -4.841 -6.349 1.00 95.69 107 ALA A C 1
ATOM 881 O O . ALA A 1 107 ? 3.090 -5.187 -5.169 1.00 95.69 107 ALA A O 1
ATOM 882 N N . LYS A 1 108 ? 3.427 -5.619 -7.357 1.00 95.94 108 LYS A N 1
ATOM 883 C CA . LYS A 1 108 ? 4.130 -6.897 -7.174 1.00 95.94 108 LYS A CA 1
ATOM 884 C C . LYS A 1 108 ? 5.481 -6.682 -6.494 1.00 95.94 108 LYS A C 1
ATOM 886 O O . LYS A 1 108 ? 5.766 -7.363 -5.516 1.00 95.94 108 LYS A O 1
ATOM 891 N N . MET A 1 109 ? 6.274 -5.722 -6.963 1.00 95.31 109 MET A N 1
ATOM 892 C CA . MET A 1 109 ? 7.595 -5.431 -6.404 1.00 95.31 109 MET A CA 1
ATOM 893 C C . MET A 1 109 ? 7.505 -4.930 -4.956 1.00 95.31 109 MET A C 1
ATOM 895 O O . MET A 1 109 ? 8.181 -5.465 -4.087 1.00 95.31 109 MET A O 1
ATOM 899 N N . VAL A 1 110 ? 6.599 -3.993 -4.652 1.00 94.38 110 VAL A N 1
ATOM 900 C CA . VAL A 1 110 ? 6.370 -3.497 -3.280 1.00 94.38 110 VAL A CA 1
ATOM 901 C C . VAL A 1 110 ? 5.959 -4.635 -2.339 1.00 94.38 110 VAL A C 1
ATOM 903 O O . VAL A 1 110 ? 6.460 -4.732 -1.222 1.00 94.38 110 VAL A O 1
ATOM 906 N N . LYS A 1 111 ? 5.102 -5.556 -2.794 1.00 95.56 111 LYS A N 1
ATOM 907 C CA . LYS A 1 111 ? 4.683 -6.737 -2.018 1.00 95.56 111 LYS A CA 1
ATOM 908 C C . LYS A 1 111 ? 5.816 -7.705 -1.658 1.00 95.56 111 LYS A C 1
ATOM 910 O O . LYS A 1 111 ? 5.620 -8.516 -0.761 1.00 95.56 111 LYS A O 1
ATOM 915 N N . ARG A 1 112 ? 6.972 -7.643 -2.328 1.00 94.94 112 ARG A N 1
ATOM 916 C CA . ARG A 1 112 ? 8.156 -8.443 -1.959 1.00 94.94 112 ARG A CA 1
ATOM 917 C C . ARG A 1 112 ? 8.825 -7.931 -0.685 1.00 94.94 112 ARG A C 1
ATOM 919 O O . ARG A 1 112 ? 9.460 -8.710 0.012 1.00 94.94 112 ARG A O 1
ATOM 926 N N . HIS A 1 113 ? 8.672 -6.641 -0.387 1.00 92.50 113 HIS A N 1
ATOM 927 C CA . HIS A 1 113 ? 9.333 -5.983 0.743 1.00 92.50 113 HIS A CA 1
ATOM 928 C C . HIS A 1 113 ? 8.371 -5.624 1.881 1.00 92.50 113 HIS A C 1
ATOM 930 O O . HIS A 1 113 ? 8.790 -5.513 3.028 1.00 92.50 113 HIS A O 1
ATOM 936 N N . PHE A 1 114 ? 7.084 -5.448 1.580 1.00 92.38 114 PHE A N 1
ATOM 937 C CA . PHE A 1 114 ? 6.061 -5.077 2.555 1.00 92.38 114 PHE A CA 1
ATOM 938 C C . PHE A 1 114 ? 5.014 -6.179 2.690 1.00 92.38 114 PHE A C 1
ATOM 940 O O . PHE A 1 114 ? 4.547 -6.732 1.692 1.00 92.38 114 PHE A O 1
ATOM 947 N N . LEU A 1 115 ? 4.542 -6.416 3.917 1.00 95.38 115 LEU A N 1
ATOM 948 C CA . LEU A 1 115 ? 3.351 -7.231 4.132 1.00 95.38 115 LEU A CA 1
ATOM 949 C C . LEU A 1 115 ? 2.118 -6.416 3.724 1.00 95.38 115 LEU A C 1
ATOM 951 O O . LEU A 1 115 ? 1.573 -5.654 4.523 1.00 95.38 115 LEU A O 1
ATOM 955 N N . VAL A 1 116 ? 1.699 -6.549 2.461 1.00 96.25 116 VAL A N 1
ATOM 956 C CA . VAL A 1 116 ? 0.562 -5.797 1.915 1.00 96.25 116 VAL A CA 1
ATOM 957 C C . VAL A 1 116 ? -0.691 -6.658 1.819 1.00 96.25 116 VAL A C 1
ATOM 959 O O . VAL A 1 116 ? -0.753 -7.595 1.020 1.00 96.25 116 VAL A O 1
ATOM 962 N N . ASN A 1 117 ? -1.737 -6.282 2.553 1.00 95.31 117 ASN A N 1
ATOM 963 C CA . ASN A 1 117 ? -3.039 -6.938 2.493 1.00 95.31 117 ASN A CA 1
ATOM 964 C C . ASN A 1 117 ? -4.184 -5.914 2.522 1.00 95.31 117 ASN A C 1
ATOM 966 O O . ASN A 1 117 ? -4.219 -5.012 3.355 1.00 95.31 117 ASN A O 1
ATOM 970 N N . GLY A 1 118 ? -5.170 -6.075 1.633 1.00 93.38 118 GLY A N 1
ATOM 971 C CA . GLY A 1 118 ? -6.354 -5.210 1.587 1.00 93.38 118 GLY A CA 1
ATOM 972 C C . GLY A 1 118 ? -7.186 -5.231 2.876 1.00 93.38 118 GLY A C 1
ATOM 973 O O . GLY A 1 118 ? -7.871 -4.249 3.166 1.00 93.38 118 GLY A O 1
ATOM 974 N N . CYS A 1 119 ? -7.095 -6.299 3.674 1.00 93.50 119 CYS A N 1
ATOM 975 C CA . CYS A 1 119 ? -7.752 -6.403 4.973 1.00 93.50 119 CYS A CA 1
ATOM 976 C C . CYS A 1 119 ? -7.221 -5.382 5.988 1.00 93.50 119 CYS A C 1
ATOM 978 O O . CYS A 1 119 ? -7.996 -4.870 6.795 1.00 93.50 119 CYS A O 1
ATOM 980 N N . PHE A 1 120 ? -5.941 -5.000 5.902 1.00 96.00 120 PHE A N 1
ATOM 981 C CA . PHE A 1 120 ? -5.353 -4.008 6.808 1.00 96.00 120 PHE A CA 1
ATOM 982 C C . PHE A 1 120 ? -5.971 -2.617 6.647 1.00 96.00 120 PHE A C 1
ATOM 984 O O . PHE A 1 120 ? -5.954 -1.833 7.590 1.00 96.00 120 PHE A O 1
ATOM 991 N N . ARG A 1 121 ? -6.619 -2.329 5.510 1.00 95.81 121 ARG A N 1
ATOM 992 C CA . ARG A 1 121 ? -7.436 -1.119 5.356 1.00 95.81 121 ARG A CA 1
ATOM 993 C C . ARG A 1 121 ? -8.590 -1.083 6.357 1.00 95.81 121 ARG A C 1
ATOM 995 O O . ARG A 1 121 ? -8.882 -0.029 6.910 1.00 95.81 121 ARG A O 1
ATOM 1002 N N . TYR A 1 122 ? -9.264 -2.211 6.574 1.00 95.81 122 TYR A N 1
ATOM 1003 C CA . TYR A 1 122 ? -10.367 -2.288 7.536 1.00 95.81 122 TYR A CA 1
ATOM 1004 C C . TYR A 1 122 ? -9.850 -2.253 8.968 1.00 95.81 122 TYR A C 1
ATOM 1006 O O . TYR A 1 122 ? -10.481 -1.624 9.811 1.00 95.81 122 TYR A O 1
ATOM 1014 N N . LEU A 1 123 ? -8.667 -2.824 9.210 1.00 96.44 123 LEU A N 1
ATOM 1015 C CA . LEU A 1 123 ? -7.969 -2.688 10.483 1.00 96.44 123 LEU A CA 1
ATOM 1016 C C . LEU A 1 123 ? -7.589 -1.232 10.783 1.00 96.44 123 LEU A C 1
ATOM 1018 O O . LEU A 1 123 ? -7.779 -0.790 11.908 1.00 96.44 123 LEU A O 1
ATOM 1022 N N . ALA A 1 124 ? -7.146 -0.461 9.787 1.00 95.94 124 ALA A N 1
ATOM 1023 C CA . ALA A 1 124 ? -6.894 0.974 9.937 1.00 95.94 124 ALA A CA 1
ATOM 1024 C C . ALA A 1 124 ? -8.177 1.758 10.231 1.00 95.94 124 ALA A C 1
ATOM 1026 O O . ALA A 1 124 ? -8.212 2.557 11.161 1.00 95.94 124 ALA A O 1
ATOM 1027 N N . VAL A 1 125 ? -9.267 1.479 9.507 1.00 96.12 125 VAL A N 1
ATOM 1028 C CA . VAL A 1 125 ? -10.575 2.087 9.805 1.00 96.12 125 VAL A CA 1
ATOM 1029 C C . VAL A 1 125 ? -11.026 1.753 11.231 1.00 96.12 125 VAL A C 1
ATOM 1031 O O . VAL A 1 125 ? -11.455 2.650 11.946 1.00 96.12 125 VAL A O 1
ATOM 1034 N N . ALA A 1 126 ? -10.886 0.497 11.662 1.00 96.81 126 ALA A N 1
ATOM 1035 C CA . ALA A 1 126 ? -11.205 0.079 13.023 1.00 96.81 126 ALA A CA 1
ATOM 1036 C C . ALA A 1 126 ? -10.298 0.758 14.063 1.00 96.81 126 ALA A C 1
ATOM 1038 O O . ALA A 1 126 ? -10.793 1.216 15.086 1.00 96.81 126 ALA A O 1
ATOM 1039 N N . ASN A 1 127 ? -8.992 0.880 13.8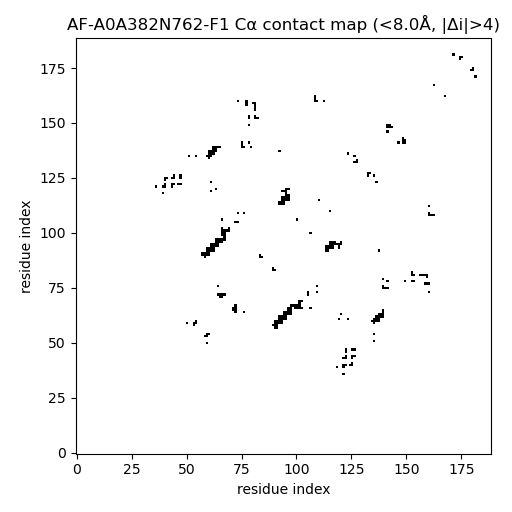00 1.00 96.69 127 ASN A N 1
ATOM 1040 C CA . ASN A 1 127 ? -8.039 1.536 14.698 1.00 96.69 127 ASN A CA 1
ATOM 1041 C C . ASN A 1 127 ? -8.416 2.997 14.972 1.00 96.69 127 ASN A C 1
ATOM 1043 O O . ASN A 1 127 ? -8.328 3.434 16.116 1.00 96.69 127 ASN A O 1
ATOM 1047 N N . ARG A 1 128 ? -8.901 3.721 13.956 1.00 96.12 128 ARG A N 1
ATOM 1048 C CA . ARG A 1 128 ? -9.350 5.122 14.068 1.00 96.12 128 ARG A CA 1
ATOM 1049 C C . ARG A 1 128 ? -10.597 5.322 14.926 1.00 96.12 128 ARG A C 1
ATOM 1051 O O . ARG A 1 128 ? -10.890 6.455 15.289 1.00 96.12 128 ARG A O 1
ATOM 1058 N N . LEU A 1 129 ? -11.323 4.253 15.261 1.00 95.50 129 LEU A N 1
ATOM 1059 C CA . LEU A 1 129 ? -12.442 4.312 16.209 1.00 95.50 129 LEU A CA 1
ATOM 1060 C C . LEU A 1 129 ? -11.968 4.375 17.668 1.00 95.50 129 LEU A C 1
ATOM 1062 O O . LEU A 1 129 ? -12.740 4.743 18.548 1.00 95.50 129 LEU A O 1
ATOM 1066 N N . PHE A 1 130 ? -10.708 4.029 17.933 1.00 94.12 130 PHE A N 1
ATOM 1067 C CA . PHE A 1 130 ? -10.098 4.115 19.253 1.00 94.12 130 PHE A CA 1
ATOM 1068 C C . PHE A 1 130 ? -9.275 5.401 19.377 1.00 94.12 130 PHE A C 1
ATOM 1070 O O . PHE A 1 130 ? -8.625 5.836 18.427 1.00 94.12 130 PHE A O 1
ATOM 1077 N N . SER A 1 131 ? -9.212 5.972 20.579 1.00 93.62 131 SER A N 1
ATOM 1078 C CA . SER A 1 131 ? -8.357 7.131 20.850 1.00 93.62 131 SER A CA 1
ATOM 1079 C C . SER A 1 131 ? -6.871 6.810 20.629 1.00 93.62 131 SER A C 1
ATOM 1081 O O . SER A 1 131 ? -6.425 5.670 20.817 1.00 93.62 131 SER A O 1
ATOM 1083 N N . GLY A 1 132 ? -6.096 7.811 20.204 1.00 92.50 132 GLY A N 1
ATOM 1084 C CA . GLY A 1 132 ? -4.653 7.680 19.977 1.00 92.50 132 GLY A CA 1
ATOM 1085 C C . GLY A 1 132 ? -4.265 6.827 18.761 1.00 92.50 132 GLY A C 1
ATOM 1086 O O . GLY A 1 132 ? -3.194 6.214 18.755 1.00 92.50 132 GLY A O 1
ATOM 1087 N N . ALA A 1 133 ? -5.156 6.701 17.774 1.00 93.31 133 ALA A N 1
ATOM 1088 C CA . ALA A 1 133 ? -4.966 5.875 16.583 1.00 93.31 133 ALA A CA 1
ATOM 1089 C C . ALA A 1 133 ? -3.704 6.236 15.782 1.00 93.31 133 ALA A C 1
ATOM 1091 O O . ALA A 1 133 ? -3.041 5.341 15.257 1.00 93.31 133 ALA A O 1
ATOM 1092 N N . GLU A 1 134 ? -3.343 7.519 15.750 1.00 91.88 134 GLU A N 1
ATOM 1093 C CA . GLU A 1 134 ? -2.204 8.086 15.025 1.00 91.88 134 GLU A CA 1
ATOM 1094 C C . GLU A 1 134 ? -0.858 7.469 15.429 1.00 91.88 134 GLU A C 1
ATOM 1096 O O . GLU A 1 134 ? 0.047 7.338 14.608 1.00 91.88 134 GLU A O 1
ATOM 1101 N N . LYS A 1 135 ? -0.730 6.989 16.674 1.00 91.88 135 LYS A N 1
ATOM 1102 C CA . LYS A 1 135 ? 0.493 6.325 17.160 1.00 91.88 135 LYS A CA 1
ATOM 1103 C C . LYS A 1 135 ? 0.779 5.008 16.435 1.00 91.88 135 LYS A C 1
ATOM 1105 O O . LYS A 1 135 ? 1.939 4.595 16.353 1.00 91.88 135 LYS A O 1
ATOM 1110 N N . TYR A 1 136 ? -0.266 4.373 15.910 1.00 93.81 136 TYR A N 1
ATOM 1111 C CA . TYR A 1 136 ? -0.237 3.066 15.250 1.00 93.81 136 TYR A CA 1
ATOM 1112 C C . TYR A 1 136 ? -0.386 3.172 13.729 1.00 93.81 136 TYR A C 1
ATOM 1114 O O . TYR A 1 136 ? -0.425 2.152 13.041 1.00 93.81 136 TYR A O 1
ATOM 1122 N N . GLU A 1 137 ? -0.452 4.390 13.196 1.00 93.38 137 GLU A N 1
ATOM 1123 C CA . GLU A 1 137 ? -0.442 4.656 11.763 1.00 93.38 137 GLU A CA 1
ATOM 1124 C C . GLU A 1 137 ? 0.904 5.257 11.349 1.00 93.38 137 GLU A C 1
ATOM 1126 O O . GLU A 1 137 ? 1.621 5.887 12.134 1.00 93.38 137 GLU A O 1
ATOM 1131 N N . PHE A 1 138 ? 1.293 4.979 10.112 1.00 90.94 138 PHE A N 1
ATOM 1132 C CA . PHE A 1 138 ? 2.493 5.503 9.490 1.00 90.94 138 PHE A CA 1
ATOM 1133 C C . PHE A 1 138 ? 2.119 6.110 8.147 1.00 90.94 138 PHE A C 1
ATOM 1135 O O . PHE A 1 138 ? 1.396 5.501 7.356 1.00 90.94 138 PHE A O 1
ATOM 1142 N N . GLU A 1 139 ? 2.650 7.293 7.880 1.00 88.12 139 GLU A N 1
ATOM 1143 C CA . GLU A 1 139 ? 2.524 7.939 6.586 1.00 88.12 139 GLU A CA 1
ATOM 1144 C C . GLU A 1 139 ? 3.837 7.783 5.829 1.00 88.12 139 GLU A C 1
ATOM 1146 O O . GLU A 1 139 ? 4.912 8.129 6.323 1.00 88.12 139 GLU A O 1
ATOM 1151 N N . LEU A 1 140 ? 3.744 7.246 4.613 1.00 82.00 140 LEU A N 1
ATOM 1152 C CA . LEU A 1 140 ? 4.836 7.267 3.646 1.00 82.00 140 LEU A CA 1
ATOM 1153 C C . LEU A 1 140 ? 4.925 8.679 3.074 1.00 82.00 140 LEU A C 1
ATOM 1155 O O . LEU A 1 140 ? 4.476 8.952 1.964 1.00 82.00 140 LEU A O 1
ATOM 1159 N N . LEU A 1 141 ? 5.431 9.591 3.894 1.00 70.31 141 LEU A N 1
ATOM 1160 C CA . LEU A 1 141 ? 5.846 10.902 3.441 1.00 70.31 141 LEU A CA 1
ATOM 1161 C C . LEU A 1 141 ? 7.269 10.763 2.915 1.00 70.31 141 LEU A C 1
ATOM 1163 O O . LEU A 1 141 ? 8.155 10.242 3.603 1.00 70.31 141 LEU A O 1
ATOM 1167 N N . ASP A 1 142 ? 7.485 11.270 1.707 1.00 57.03 142 ASP A N 1
ATOM 1168 C CA . ASP A 1 142 ? 8.788 11.806 1.342 1.00 57.03 142 ASP A CA 1
ATOM 1169 C C . ASP A 1 142 ? 9.189 12.740 2.484 1.00 57.03 142 ASP A C 1
ATOM 1171 O O . ASP A 1 142 ? 8.418 13.644 2.799 1.00 57.03 142 ASP A O 1
ATOM 1175 N N . GLY A 1 143 ? 10.273 12.413 3.200 1.00 52.12 143 GLY A N 1
ATOM 1176 C CA . GLY A 1 143 ? 10.517 12.865 4.578 1.00 52.12 143 GLY A CA 1
ATOM 1177 C C . GLY A 1 143 ? 10.288 14.363 4.820 1.00 52.12 143 GLY A C 1
ATOM 1178 O O . GLY A 1 143 ? 10.301 15.147 3.881 1.00 52.12 143 GLY A O 1
ATOM 1179 N N . GLU A 1 144 ? 10.149 14.770 6.087 1.00 41.38 144 GLU A N 1
ATOM 1180 C CA . GLU A 1 144 ? 9.852 16.141 6.578 1.00 41.38 144 GLU A CA 1
ATOM 1181 C C . GLU A 1 144 ? 10.678 17.323 5.983 1.00 41.38 144 GLU A C 1
ATOM 1183 O O . GLU A 1 144 ? 10.492 18.462 6.391 1.00 41.38 144 GLU A O 1
ATOM 1188 N N . GLY A 1 145 ? 11.562 17.112 5.002 1.00 43.62 145 GLY A N 1
ATOM 1189 C CA . GLY A 1 145 ? 12.275 18.141 4.238 1.00 43.62 145 GLY A CA 1
ATOM 1190 C C . GLY A 1 145 ? 12.184 18.033 2.705 1.00 43.62 145 GLY A C 1
ATOM 1191 O O . GLY A 1 145 ? 13.002 18.650 2.019 1.00 43.62 145 GLY A O 1
ATOM 1192 N N . GLY A 1 146 ? 11.257 17.253 2.135 1.00 49.31 146 GLY A N 1
ATOM 1193 C CA . GLY A 1 146 ? 11.131 17.080 0.679 1.00 49.31 146 GLY A CA 1
ATOM 1194 C C . GLY A 1 146 ? 12.390 16.487 0.022 1.00 49.31 146 GLY A C 1
ATOM 1195 O O . GLY A 1 146 ? 13.162 15.774 0.665 1.00 49.31 146 GLY A O 1
ATOM 1196 N N . PHE A 1 147 ? 12.634 16.825 -1.253 1.00 49.19 147 PHE A N 1
ATOM 1197 C CA . PHE A 1 147 ? 13.778 16.355 -2.065 1.00 49.19 147 PHE A CA 1
ATOM 1198 C C . PHE A 1 147 ? 15.140 16.518 -1.347 1.00 49.19 147 PHE A C 1
ATOM 1200 O O . PHE A 1 147 ? 16.053 15.717 -1.533 1.00 49.19 147 PHE A O 1
ATOM 1207 N N . ARG A 1 148 ? 15.268 17.505 -0.441 1.00 48.88 148 ARG A N 1
ATOM 1208 C CA . ARG A 1 148 ? 16.476 17.742 0.374 1.00 48.88 148 ARG A CA 1
ATOM 1209 C C . ARG A 1 148 ? 16.797 16.600 1.344 1.00 48.88 148 ARG A C 1
ATOM 1211 O O . ARG A 1 148 ? 17.968 16.288 1.534 1.00 48.88 148 ARG A O 1
ATOM 1218 N N . GLY A 1 149 ? 15.784 15.936 1.901 1.00 53.94 149 GLY A N 1
ATOM 1219 C CA . GLY A 1 149 ? 15.958 14.757 2.759 1.00 53.94 149 GLY A CA 1
ATOM 1220 C C . GLY A 1 149 ? 16.322 13.480 1.992 1.00 53.94 149 GLY A C 1
ATOM 1221 O O . GLY A 1 149 ? 16.817 12.522 2.590 1.00 53.94 149 GLY A O 1
ATOM 1222 N N . GLN A 1 150 ? 16.106 13.456 0.672 1.00 57.22 150 GLN A N 1
ATOM 1223 C CA . GLN A 1 150 ? 16.477 12.333 -0.192 1.00 57.22 150 GLN A CA 1
ATOM 1224 C C . GLN A 1 150 ? 17.972 12.328 -0.531 1.00 57.22 150 GLN A C 1
ATOM 1226 O O . GLN A 1 150 ? 18.576 11.255 -0.554 1.00 57.22 150 GLN A O 1
ATOM 1231 N N . PHE A 1 151 ? 18.598 13.502 -0.688 1.00 59.41 151 PHE A N 1
ATOM 1232 C CA . PHE A 1 151 ? 20.035 13.616 -0.985 1.00 59.41 151 PHE A CA 1
ATOM 1233 C C . PHE A 1 151 ? 20.949 13.049 0.108 1.00 59.41 151 PHE A C 1
ATOM 1235 O O . PHE A 1 151 ? 22.071 12.669 -0.192 1.00 59.41 151 PHE A O 1
ATOM 1242 N N . GLY A 1 152 ? 20.490 12.947 1.358 1.00 69.50 152 GLY A N 1
ATOM 1243 C CA . GLY A 1 152 ? 21.273 12.322 2.431 1.00 69.50 152 GLY A CA 1
ATOM 1244 C C . GLY A 1 152 ? 21.177 10.794 2.480 1.00 69.50 152 GLY A C 1
ATOM 1245 O O . GLY A 1 152 ? 21.965 10.160 3.170 1.00 69.50 152 GLY A O 1
ATOM 1246 N N . ILE A 1 153 ? 20.210 10.181 1.790 1.00 76.31 153 ILE A N 1
ATOM 1247 C CA . ILE A 1 153 ? 19.950 8.732 1.879 1.00 76.31 153 ILE A CA 1
ATOM 1248 C C . ILE A 1 153 ? 20.237 8.052 0.545 1.00 76.31 153 ILE A C 1
ATOM 1250 O O . ILE A 1 153 ? 20.917 7.029 0.508 1.00 76.31 153 ILE A O 1
ATOM 1254 N N . VAL A 1 154 ? 19.744 8.614 -0.560 1.00 79.62 154 VAL A N 1
ATOM 1255 C CA . VAL A 1 154 ? 19.831 8.000 -1.891 1.00 79.62 154 VAL A CA 1
ATOM 1256 C C . VAL A 1 154 ? 21.281 7.762 -2.340 1.00 79.62 154 VAL A C 1
ATOM 1258 O O . VAL A 1 154 ? 21.549 6.647 -2.785 1.00 79.62 154 VAL A O 1
ATOM 1261 N N . PRO A 1 155 ? 22.231 8.709 -2.184 1.00 81.50 155 PRO A N 1
ATOM 1262 C CA . PRO A 1 155 ? 23.623 8.492 -2.596 1.00 81.50 155 PRO A CA 1
ATOM 1263 C C . PRO A 1 155 ? 24.371 7.454 -1.752 1.00 81.50 155 PRO A C 1
ATOM 1265 O O . PRO A 1 155 ? 25.340 6.867 -2.218 1.00 81.50 155 PRO A O 1
ATOM 1268 N N . HIS A 1 156 ? 23.928 7.222 -0.515 1.00 82.12 156 HIS A N 1
ATOM 1269 C CA . HIS A 1 156 ? 24.591 6.332 0.443 1.00 82.12 156 HIS A CA 1
ATOM 1270 C C . HIS A 1 156 ? 23.909 4.965 0.567 1.00 82.12 156 HIS A C 1
ATOM 1272 O O . HIS A 1 156 ? 24.258 4.169 1.435 1.00 82.12 156 HIS A O 1
ATOM 1278 N N . THR A 1 157 ? 22.916 4.683 -0.279 1.00 86.69 157 THR A N 1
ATOM 1279 C CA . THR A 1 157 ? 22.147 3.438 -0.242 1.00 86.69 157 THR A CA 1
ATOM 1280 C C . THR A 1 157 ? 21.971 2.863 -1.634 1.00 86.69 157 THR A C 1
ATOM 1282 O O . THR A 1 157 ? 21.881 3.575 -2.633 1.00 86.69 157 THR A O 1
ATOM 1285 N N . ILE A 1 158 ? 21.871 1.540 -1.696 1.00 89.31 158 ILE A N 1
ATOM 1286 C CA . ILE A 1 158 ? 21.536 0.841 -2.931 1.00 89.31 158 ILE A CA 1
ATOM 1287 C C . ILE A 1 158 ? 20.013 0.761 -3.108 1.00 89.31 158 ILE A C 1
ATOM 1289 O O . ILE A 1 158 ? 19.293 0.692 -2.104 1.00 89.31 158 ILE A O 1
ATOM 1293 N N . PRO A 1 159 ? 19.509 0.710 -4.358 1.00 90.25 159 PRO A N 1
ATOM 1294 C CA . PRO A 1 159 ? 18.095 0.481 -4.598 1.00 90.25 159 PRO A CA 1
ATOM 1295 C C . PRO A 1 159 ? 17.611 -0.814 -3.942 1.00 90.25 159 PRO A C 1
ATOM 1297 O O . PRO A 1 159 ? 18.288 -1.836 -4.088 1.00 90.25 159 PRO A O 1
ATOM 1300 N N . GLN A 1 160 ? 16.480 -0.777 -3.241 1.00 92.19 160 GLN A N 1
ATOM 1301 C CA . GLN A 1 160 ? 15.898 -1.926 -2.541 1.00 92.19 160 GLN A CA 1
ATOM 1302 C C . GLN A 1 160 ? 14.855 -2.621 -3.418 1.00 92.19 160 GLN A C 1
ATOM 1304 O O . GLN A 1 160 ? 14.896 -3.837 -3.584 1.00 92.19 160 GLN A O 1
ATOM 1309 N N . ILE A 1 161 ? 13.974 -1.844 -4.046 1.00 92.12 161 ILE A N 1
ATOM 1310 C CA . ILE A 1 161 ? 12.968 -2.317 -4.991 1.00 92.12 161 ILE A CA 1
ATOM 1311 C C . ILE A 1 161 ? 13.620 -2.496 -6.364 1.00 92.12 161 ILE A C 1
ATOM 1313 O O . ILE A 1 161 ? 14.023 -1.529 -7.011 1.00 92.12 161 ILE A O 1
ATOM 1317 N N . ARG A 1 162 ? 13.712 -3.747 -6.827 1.00 93.12 162 ARG A N 1
ATOM 1318 C CA . ARG A 1 162 ? 14.297 -4.100 -8.130 1.00 93.12 162 ARG A CA 1
ATOM 1319 C C . ARG A 1 162 ? 13.448 -5.113 -8.885 1.00 93.12 162 ARG A C 1
ATOM 1321 O O . ARG A 1 162 ? 12.680 -5.880 -8.296 1.00 93.12 162 ARG A O 1
ATOM 1328 N N . PHE A 1 163 ? 13.594 -5.083 -10.203 1.00 94.19 163 PHE A N 1
ATOM 1329 C CA . PHE A 1 163 ? 13.122 -6.153 -11.069 1.00 94.19 163 PHE A CA 1
ATOM 1330 C C . PHE A 1 163 ? 13.971 -7.400 -10.835 1.00 94.19 163 PHE A C 1
ATOM 1332 O O . PHE A 1 163 ? 15.157 -7.295 -10.519 1.00 94.19 163 PHE A O 1
ATOM 1339 N N . LEU A 1 164 ? 13.344 -8.564 -10.968 1.00 95.69 164 LEU A N 1
ATOM 1340 C CA . LEU A 1 164 ? 14.065 -9.829 -11.049 1.00 95.69 164 LEU A CA 1
ATOM 1341 C C . LEU A 1 164 ? 14.689 -9.993 -12.441 1.00 95.69 164 LEU A C 1
ATOM 1343 O O . LEU A 1 164 ? 14.290 -9.315 -13.389 1.00 95.69 164 LEU A O 1
ATOM 1347 N N . ASP A 1 165 ? 15.651 -10.904 -12.566 1.00 95.81 165 ASP A N 1
ATOM 1348 C CA . ASP A 1 165 ? 16.381 -11.119 -13.820 1.00 95.81 165 ASP A CA 1
ATOM 1349 C C . ASP A 1 165 ? 15.461 -11.568 -14.966 1.00 95.81 165 ASP A C 1
ATOM 1351 O O . ASP A 1 165 ? 15.607 -11.107 -16.096 1.00 95.81 165 ASP A O 1
ATOM 1355 N N . ASP A 1 166 ? 14.460 -12.403 -14.675 1.00 96.38 166 ASP A N 1
ATOM 1356 C CA . ASP A 1 166 ? 13.436 -12.837 -15.631 1.00 96.38 166 ASP A CA 1
ATOM 1357 C C . ASP A 1 166 ? 12.518 -11.682 -16.063 1.00 96.38 166 ASP A C 1
ATOM 1359 O O . ASP A 1 166 ? 12.199 -11.540 -17.243 1.00 96.38 166 ASP A O 1
ATOM 1363 N N . GLU A 1 167 ? 12.135 -10.816 -15.122 1.00 95.88 167 GLU A N 1
ATOM 1364 C CA . GLU A 1 167 ? 11.327 -9.623 -15.397 1.00 95.88 167 GLU A CA 1
ATOM 1365 C C . GLU A 1 167 ? 12.094 -8.605 -16.246 1.00 95.88 167 GLU A C 1
ATOM 1367 O O . GLU A 1 167 ? 11.528 -8.028 -17.174 1.00 95.88 167 GLU A O 1
ATOM 1372 N N . ASN A 1 168 ? 13.382 -8.412 -15.954 1.00 94.12 168 ASN A N 1
ATOM 1373 C CA . ASN A 1 168 ? 14.272 -7.573 -16.751 1.00 94.12 168 ASN A CA 1
ATOM 1374 C C . ASN A 1 168 ? 14.460 -8.142 -18.154 1.00 94.12 168 ASN A C 1
ATOM 1376 O O . ASN A 1 168 ? 14.379 -7.392 -19.122 1.00 94.12 168 ASN A O 1
ATOM 1380 N N . LYS A 1 169 ? 14.671 -9.457 -18.276 1.00 94.62 169 LYS A N 1
ATOM 1381 C CA . LYS A 1 169 ? 14.789 -10.121 -19.574 1.00 94.62 169 LYS A CA 1
ATOM 1382 C C . LYS A 1 169 ? 13.535 -9.906 -20.420 1.00 94.62 169 LYS A C 1
ATOM 1384 O O . LYS A 1 169 ? 13.652 -9.470 -21.558 1.00 94.62 169 LYS A O 1
ATOM 1389 N N . GLY A 1 170 ? 12.347 -10.116 -19.848 1.00 94.94 170 GLY A N 1
ATOM 1390 C CA . GLY A 1 170 ? 11.086 -9.854 -20.548 1.00 94.94 170 GLY A CA 1
ATOM 1391 C C . GLY A 1 170 ? 10.905 -8.378 -20.926 1.00 94.94 170 GLY A C 1
ATOM 1392 O O . GLY A 1 170 ? 10.376 -8.069 -21.991 1.00 94.94 170 GLY A O 1
ATOM 1393 N N . GLY A 1 171 ? 11.384 -7.454 -20.086 1.00 92.50 171 GLY A N 1
ATOM 1394 C CA . GLY A 1 171 ? 11.428 -6.026 -20.408 1.00 92.50 171 GLY A CA 1
ATOM 1395 C C . GLY A 1 171 ? 12.319 -5.722 -21.613 1.00 92.50 171 GLY A C 1
ATOM 1396 O O . GLY A 1 171 ? 11.904 -4.991 -22.510 1.00 92.50 171 GLY A O 1
ATOM 1397 N N . TRP A 1 172 ? 13.509 -6.320 -21.667 1.00 91.69 172 TRP A N 1
ATOM 1398 C CA . TRP A 1 172 ? 14.433 -6.177 -22.792 1.00 91.69 172 TRP A CA 1
ATOM 1399 C C . TRP A 1 172 ? 13.905 -6.803 -24.080 1.00 91.69 172 TRP A C 1
ATOM 1401 O O . TRP A 1 172 ? 13.979 -6.166 -25.123 1.00 91.69 172 TRP A O 1
ATOM 1411 N N . GLU A 1 173 ? 13.317 -7.998 -24.012 1.00 94.62 173 GLU A N 1
ATOM 1412 C CA . GLU A 1 173 ? 12.673 -8.644 -25.164 1.00 94.62 173 GLU A CA 1
ATOM 1413 C C 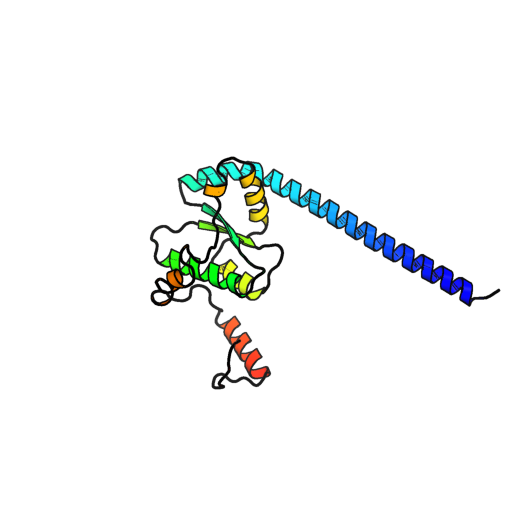. GLU A 1 173 ? 11.542 -7.770 -25.733 1.00 94.62 173 GLU A C 1
ATOM 1415 O O . GLU A 1 173 ? 11.410 -7.622 -26.948 1.00 94.62 173 GLU A O 1
ATOM 1420 N N . TYR A 1 174 ? 10.753 -7.130 -24.862 1.00 93.44 174 TYR A N 1
ATOM 1421 C CA . TYR A 1 174 ? 9.726 -6.183 -25.289 1.00 93.44 174 TYR A CA 1
ATOM 1422 C C . TYR A 1 174 ? 10.325 -4.935 -25.952 1.00 93.44 174 TYR A C 1
ATOM 1424 O O . TYR A 1 174 ? 9.866 -4.538 -27.022 1.00 93.44 174 TYR A O 1
ATOM 1432 N N . LEU A 1 175 ? 11.354 -4.328 -25.354 1.00 91.44 175 LEU A N 1
ATOM 1433 C CA . LEU A 1 175 ? 12.029 -3.163 -25.935 1.00 91.44 175 LEU A CA 1
ATOM 1434 C C . LEU A 1 175 ? 12.638 -3.478 -27.308 1.00 91.44 175 LEU A C 1
ATOM 1436 O O . LEU A 1 175 ? 12.430 -2.708 -28.247 1.00 91.44 175 LEU A O 1
ATOM 1440 N N . ASP A 1 176 ? 13.289 -4.634 -27.452 1.00 92.62 176 ASP A N 1
ATOM 1441 C CA . ASP A 1 176 ? 13.860 -5.095 -28.721 1.00 92.62 176 ASP A CA 1
ATOM 1442 C C . ASP A 1 176 ? 12.769 -5.303 -29.782 1.00 92.62 176 ASP A C 1
ATOM 1444 O O . ASP A 1 176 ? 12.915 -4.869 -30.924 1.00 92.62 176 ASP A O 1
ATOM 1448 N N . SER A 1 177 ? 11.602 -5.832 -29.387 1.00 94.19 177 SER A N 1
ATOM 1449 C CA . SER A 1 177 ? 10.436 -5.947 -30.278 1.00 94.19 177 SER A CA 1
ATOM 1450 C C . SER A 1 177 ? 9.886 -4.593 -30.754 1.00 94.19 177 SER A C 1
ATOM 1452 O O . SER A 1 177 ? 9.283 -4.508 -31.824 1.00 94.19 177 SER A O 1
ATOM 1454 N N . CYS A 1 178 ? 10.114 -3.521 -29.989 1.00 92.06 178 CYS A N 1
ATOM 1455 C CA . CYS A 1 178 ? 9.806 -2.144 -30.378 1.00 92.06 178 CYS A CA 1
ATOM 1456 C C . CYS A 1 178 ? 10.946 -1.474 -31.169 1.00 92.06 178 CYS A C 1
ATOM 1458 O O . CYS A 1 178 ? 10.833 -0.298 -31.514 1.00 92.06 178 CYS A O 1
ATOM 1460 N N . GLY A 1 179 ? 12.035 -2.195 -31.450 1.00 92.38 179 GLY A N 1
ATOM 1461 C CA . GLY A 1 179 ? 13.216 -1.685 -32.141 1.00 92.38 179 GLY A CA 1
ATOM 1462 C C . GLY A 1 179 ? 14.169 -0.880 -31.255 1.00 92.38 179 GLY A C 1
ATOM 1463 O O . GLY A 1 179 ? 15.029 -0.187 -31.794 1.00 92.38 179 GLY A O 1
ATOM 1464 N N . ILE A 1 180 ? 14.022 -0.949 -29.926 1.00 90.75 180 ILE A N 1
ATOM 1465 C CA . ILE A 1 180 ? 14.912 -0.300 -28.956 1.00 90.75 180 ILE A CA 1
ATOM 1466 C C . ILE A 1 180 ? 15.921 -1.332 -28.459 1.00 90.75 180 ILE A C 1
ATOM 1468 O O . ILE A 1 180 ? 15.587 -2.228 -27.684 1.00 90.75 180 ILE A O 1
ATOM 1472 N N . ARG A 1 181 ? 17.175 -1.183 -28.876 1.00 88.50 181 ARG A N 1
ATOM 1473 C CA . ARG A 1 181 ? 18.279 -2.057 -28.472 1.00 88.50 181 ARG A CA 1
ATOM 1474 C C . ARG A 1 181 ? 18.996 -1.496 -27.250 1.00 88.50 181 ARG A C 1
ATOM 1476 O O . ARG A 1 181 ? 18.996 -0.296 -27.004 1.00 88.50 181 ARG A O 1
ATOM 1483 N N . GLU A 1 182 ? 19.693 -2.361 -26.519 1.00 81.81 182 GLU A N 1
ATOM 1484 C CA . GLU A 1 182 ? 20.400 -2.011 -25.274 1.00 81.81 182 GLU A CA 1
ATOM 1485 C C . GLU A 1 182 ? 21.390 -0.838 -25.415 1.00 81.81 182 GLU A C 1
ATOM 1487 O O . GLU A 1 182 ? 21.593 -0.071 -24.477 1.00 81.81 182 GLU A O 1
ATOM 1492 N N . LYS A 1 183 ? 21.992 -0.666 -26.598 1.00 86.44 183 LYS A N 1
ATOM 1493 C CA . LYS A 1 183 ? 22.959 0.409 -26.880 1.00 86.44 183 LYS A CA 1
ATOM 1494 C C . LYS A 1 183 ? 22.326 1.682 -27.444 1.00 86.44 183 LYS A C 1
ATOM 1496 O O . LYS A 1 183 ? 23.046 2.658 -27.670 1.00 86.44 183 LYS A O 1
ATOM 1501 N N . ASP A 1 184 ? 21.023 1.673 -27.707 1.00 88.00 184 ASP A N 1
ATOM 1502 C CA . ASP A 1 184 ? 20.338 2.837 -28.248 1.00 88.00 184 ASP A CA 1
ATOM 1503 C C . ASP A 1 184 ? 20.211 3.914 -27.167 1.00 88.00 184 ASP A C 1
ATOM 1505 O O . ASP A 1 184 ? 20.032 3.640 -25.981 1.00 88.00 184 ASP A O 1
ATOM 1509 N N . LYS A 1 185 ? 20.325 5.179 -27.575 1.00 86.81 185 LYS A N 1
ATOM 1510 C CA . LYS A 1 185 ? 20.117 6.313 -26.673 1.00 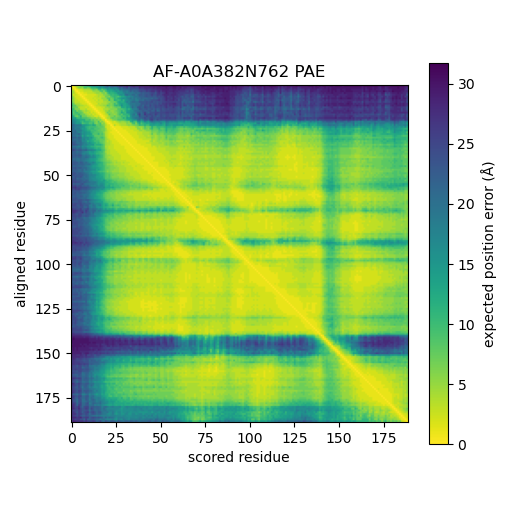86.81 185 LYS A CA 1
ATOM 1511 C C . LYS A 1 185 ? 18.636 6.658 -26.661 1.00 86.81 185 LYS A C 1
ATOM 1513 O O . LYS A 1 185 ? 18.073 6.969 -27.706 1.00 86.81 185 LYS A O 1
ATOM 1518 N N . TYR A 1 186 ? 18.032 6.669 -25.484 1.00 81.19 186 TYR A N 1
ATOM 1519 C CA . TYR A 1 186 ? 16.640 7.060 -25.292 1.00 81.19 186 TYR A CA 1
ATOM 1520 C C . TYR A 1 186 ? 16.509 8.028 -24.116 1.00 81.19 186 TYR A C 1
ATOM 1522 O O . TYR A 1 186 ? 17.326 8.036 -23.194 1.00 81.19 186 TYR A O 1
ATOM 1530 N N . ILE A 1 187 ? 15.477 8.867 -24.171 1.00 77.69 187 ILE A N 1
ATOM 1531 C CA . ILE A 1 187 ? 15.093 9.768 -23.084 1.00 77.69 187 ILE A CA 1
ATOM 1532 C C . ILE A 1 187 ? 13.862 9.156 -22.424 1.00 77.69 187 ILE A C 1
ATOM 1534 O O . ILE A 1 187 ? 12.828 8.998 -23.070 1.00 77.69 187 ILE A O 1
ATOM 1538 N N . CYS A 1 188 ? 13.974 8.805 -21.146 1.00 72.44 188 CYS A N 1
ATOM 1539 C CA . CYS A 1 188 ? 12.809 8.478 -20.331 1.00 72.44 188 CYS A CA 1
ATOM 1540 C C . CYS A 1 188 ? 12.146 9.786 -19.889 1.00 72.44 188 CYS A C 1
ATOM 1542 O O . CYS A 1 188 ? 12.824 10.645 -19.321 1.00 72.44 188 CYS A O 1
ATOM 1544 N N . LEU A 1 189 ? 10.851 9.929 -20.174 1.00 53.84 189 LEU A N 1
ATOM 1545 C CA . LEU A 1 189 ? 10.021 11.053 -19.730 1.00 53.84 189 LEU A CA 1
ATOM 1546 C C . LEU A 1 189 ? 9.363 10.751 -18.382 1.00 53.84 189 LEU A C 1
ATOM 1548 O O . LEU A 1 189 ? 8.925 9.592 -18.192 1.00 53.84 189 LEU A O 1
#

pLDDT: mean 85.5, std 13.04, range [41.38, 96.81]

Organism: NCBI:txid408172

Nearest PDB structures (foldseek):
  1xmx-assembly1_A  TM=4.117E-01  e=1.338E+00  Vibrio cholerae
  3pe3-assembly4_D  TM=4.664E-01  e=5.276E+00  Homo sapiens
  7tjt-assembly1_G  TM=3.515E-01  e=3.629E+00  Saccharomyces cerevisiae
  3oeh-assembly2_P  TM=3.545E-01  e=3.863E+00  Saccharomyces cerevisiae

Radius of gyration: 24.55 Å; Cα contacts (8 Å, |Δi|>4): 172; chains: 1; bounding box: 76×31×62 Å

Sequence (189 aa):
MDANLFKIRLLSKQVRVLTNEHGVRKILFLLISRIVRVTLVMVSLPIVPLLRISNRIYPVKLVNIRSKEIGHFVADTEYYLRRTSLKANPVFLLGYFGKFISNKQWAKMVKRHFLVNGCFRYLAVANRLFSGAEKYEFELLDGEGGFRGQFGIVPHTIPQIRFLDDENKGGWEYLDSCGIREKDKYICL

Mean predicted aligned error: 9.38 Å

Foldseek 3Di:
DDPVVVVVVVVVVVVVVVVVVVVVVVVVVVVVVVVVLVVLLVVLLVVLVVLVVVCVVANEAEEEQAQQDPVRRQVLLQLLVLVCVPDPHHHAYEYEYDPDHNDPVSVVLSVVVHNYDNSVVSNLVSLVVDPPSVSRHDYSDCDPPHPVVCVVRVVVGDGPRDDDPVRVVVVQVVCVVVVHHPPDDDDDD

Secondary structure (DSSP, 8-state):
--HHHHHHHHHHHHHHHHHHHHHHHHHHHHHHHHHHHHHHHHHHTTHHHHHHHHHHHS-EEEEEE--S-HHHHHHHHHHHHHHHHT-SSPPEEEEEE-S--S-HHHHHHHHHHSEE-TTHHHHHHHHTTSTTGGGGEE--PSPTTTHHHHTTTGGGS--SS---HHHHHHHHHHHHHTT--TTS-----